Protein AF-A0AAD4Q761-F1 (afdb_monomer_lite)

Radius of gyration: 19.89 Å; chains: 1; bounding box: 49×40×56 Å

Foldseek 3Di:
DEEEEELPPDPLDDGVCVCVVCVVCVVVLYQYEYEDCDCPSPDDDCDPVCVSYHYDYDDPVDDDDPVCVPVDLYWYWWKKWALAKADPVGHADDQLDFGPLCVQLDDDDLRNLSSCLSLVLCVVVLNLRINGPTDDDDDRPDPPDSNNRCVNCVVVVCVVDQKDFPDKDKDKDKEAPVLQVDADPVRHRRNVCHVVRLVVQLVVLLVSQVVCLVVQHPAHPVRDRDDPVNSVVSSVVNSVVCNVMMIIMIMTITIGRDDPPPD

pLDDT: mean 76.14, std 18.47, range [27.66, 98.0]

Structure (mmCIF, N/CA/C/O backbone):
data_AF-A0AAD4Q761-F1
#
_entry.id   AF-A0AAD4Q761-F1
#
loop_
_atom_site.group_PDB
_atom_site.id
_atom_site.type_symbol
_atom_site.label_atom_id
_atom_site.label_alt_id
_atom_site.label_comp_id
_atom_site.label_asym_id
_atom_site.label_entity_id
_atom_site.label_seq_id
_atom_site.pdbx_PDB_ins_code
_atom_site.Cartn_x
_atom_site.Cartn_y
_atom_site.Cartn_z
_atom_site.occupancy
_atom_site.B_iso_or_equiv
_atom_site.auth_seq_id
_atom_site.auth_comp_id
_atom_site.auth_asym_id
_atom_site.auth_atom_id
_atom_site.pdbx_PDB_model_num
ATOM 1 N N . MET A 1 1 ? -15.361 -3.290 29.267 1.00 50.53 1 MET A N 1
ATOM 2 C CA . MET A 1 1 ? -15.511 -3.701 27.846 1.00 50.53 1 MET A CA 1
ATOM 3 C C . MET A 1 1 ? -14.115 -3.962 27.299 1.00 50.53 1 MET A C 1
ATOM 5 O O . MET A 1 1 ? -13.261 -3.119 27.529 1.00 50.53 1 MET A O 1
ATOM 9 N N . ALA A 1 2 ? -13.854 -5.106 26.665 1.00 50.75 2 ALA A N 1
ATOM 10 C CA . ALA A 1 2 ? -12.532 -5.426 26.118 1.00 50.75 2 ALA A CA 1
ATOM 11 C C . ALA A 1 2 ? -12.456 -5.082 24.617 1.00 50.75 2 ALA A C 1
ATOM 13 O O . ALA A 1 2 ? -13.418 -5.336 23.890 1.00 50.75 2 ALA A O 1
ATOM 14 N N . THR A 1 3 ? -11.342 -4.489 24.178 1.00 54.81 3 THR A N 1
ATOM 15 C CA . THR A 1 3 ? -11.071 -4.026 22.802 1.00 54.81 3 THR A CA 1
ATOM 16 C C . THR A 1 3 ? -9.817 -4.717 22.279 1.00 54.81 3 THR A C 1
ATOM 18 O O . THR A 1 3 ? -8.803 -4.693 22.964 1.00 54.81 3 THR A O 1
ATOM 21 N N . LEU A 1 4 ? -9.864 -5.300 21.081 1.00 52.06 4 LEU A N 1
ATOM 22 C CA . LEU A 1 4 ? -8.718 -5.962 20.453 1.00 52.06 4 LEU A CA 1
ATOM 23 C C . LEU A 1 4 ? -8.059 -5.025 19.434 1.00 52.06 4 LEU A C 1
ATOM 25 O O . LEU A 1 4 ? -8.752 -4.502 18.569 1.00 52.06 4 LEU A O 1
ATOM 29 N N . VAL A 1 5 ? -6.740 -4.830 19.490 1.00 54.09 5 VAL A N 1
ATOM 30 C CA . VAL A 1 5 ? -6.010 -3.992 18.526 1.00 54.09 5 VAL A CA 1
ATOM 31 C C . VAL A 1 5 ? -4.769 -4.702 17.980 1.00 54.09 5 VAL A C 1
ATOM 33 O O . VAL A 1 5 ? -3.922 -5.148 18.747 1.00 54.09 5 VAL A O 1
ATOM 36 N N . PRO A 1 6 ? -4.604 -4.809 16.654 1.00 53.53 6 PRO A N 1
ATOM 37 C CA . PRO A 1 6 ? -3.394 -5.374 16.061 1.00 53.53 6 PRO A CA 1
ATOM 38 C C . PRO A 1 6 ? -2.191 -4.436 16.231 1.00 53.53 6 PRO A C 1
ATOM 40 O O . PRO A 1 6 ? -2.250 -3.239 15.950 1.00 53.53 6 PRO A O 1
ATOM 43 N N . ASN A 1 7 ? -1.054 -4.992 16.642 1.00 42.94 7 ASN A N 1
ATOM 44 C CA . ASN A 1 7 ? 0.139 -4.235 17.041 1.00 42.94 7 ASN A CA 1
ATOM 45 C C . ASN A 1 7 ? 1.022 -3.741 15.863 1.00 42.94 7 ASN A C 1
ATOM 47 O O . ASN A 1 7 ? 2.245 -3.879 15.907 1.00 42.94 7 ASN A O 1
ATOM 51 N N . ARG A 1 8 ? 0.455 -3.226 14.755 1.00 45.06 8 ARG A N 1
ATOM 52 C CA . ARG A 1 8 ? 1.261 -3.000 13.527 1.00 45.06 8 ARG A CA 1
ATOM 53 C C . ARG A 1 8 ? 1.142 -1.689 12.755 1.00 45.06 8 ARG A C 1
ATOM 55 O O . ARG A 1 8 ? 1.743 -1.601 11.688 1.00 45.06 8 ARG A O 1
ATOM 62 N N . MET A 1 9 ? 0.546 -0.633 13.295 1.00 33.91 9 MET A N 1
ATOM 63 C CA . MET A 1 9 ? 0.570 0.694 12.638 1.00 33.91 9 MET A CA 1
ATOM 64 C C . MET A 1 9 ? 1.949 1.388 12.649 1.00 33.91 9 MET A C 1
ATOM 66 O O . MET A 1 9 ? 2.066 2.576 12.367 1.00 33.91 9 MET A O 1
ATOM 70 N N . CYS A 1 10 ? 3.015 0.690 13.026 1.00 32.44 10 CYS A N 1
ATOM 71 C CA . CYS A 1 10 ? 4.229 1.312 13.509 1.00 32.44 10 CYS A CA 1
ATOM 72 C C . CYS A 1 10 ? 5.438 0.430 13.181 1.00 32.44 10 CYS A C 1
ATOM 74 O O . CYS A 1 10 ? 5.678 -0.584 13.838 1.00 32.44 10 CYS A O 1
ATOM 76 N N . GLY A 1 11 ? 6.185 0.761 12.124 1.00 32.56 11 GLY A N 1
ATOM 77 C CA . GLY A 1 11 ? 7.460 0.097 11.841 1.00 32.56 11 GLY A CA 1
ATOM 78 C C . GLY A 1 11 ? 8.352 0.147 13.082 1.00 32.56 11 GLY A C 1
ATOM 79 O O . GLY A 1 11 ? 8.478 1.218 13.650 1.00 32.56 11 GLY A O 1
ATOM 80 N N . SER A 1 12 ? 8.861 -1.009 13.526 1.00 40.06 12 SER A N 1
ATOM 81 C CA . SER A 1 12 ? 9.887 -1.267 14.567 1.00 40.06 12 SER A CA 1
ATOM 82 C C . SER A 1 12 ? 10.110 -0.266 15.730 1.00 40.06 12 SER A C 1
ATOM 84 O O . SER A 1 12 ? 11.174 -0.312 16.339 1.00 40.06 12 SER A O 1
ATOM 86 N N . GLY A 1 13 ? 9.168 0.612 16.084 1.00 38.28 13 GLY A N 1
ATOM 87 C CA . GLY A 1 13 ? 9.482 1.743 16.961 1.00 38.28 13 GLY A CA 1
ATOM 88 C C . GLY A 1 13 ? 8.338 2.665 17.380 1.00 38.28 13 GLY A C 1
ATOM 89 O O . GLY A 1 13 ? 8.493 3.325 18.401 1.00 38.28 13 GLY A O 1
ATOM 90 N N . SER A 1 14 ? 7.190 2.714 16.695 1.00 42.03 14 SER A N 1
ATOM 91 C CA . SER A 1 14 ? 6.046 3.470 17.228 1.00 42.03 14 SER A CA 1
ATOM 92 C C . SER A 1 14 ? 5.165 2.593 18.144 1.00 42.03 14 SER A C 1
ATOM 94 O O . SER A 1 14 ? 4.660 1.527 17.800 1.00 42.03 14 SER A O 1
ATOM 96 N N . HIS A 1 15 ? 5.137 2.992 19.409 1.00 55.91 15 HIS A N 1
ATOM 97 C CA . HIS A 1 15 ? 4.590 2.284 20.565 1.00 55.91 15 HIS A CA 1
ATOM 98 C C . HIS A 1 15 ? 3.053 2.443 20.661 1.00 55.91 15 HIS A C 1
ATOM 100 O O . HIS A 1 15 ? 2.476 3.137 19.822 1.00 55.91 15 HIS A O 1
ATOM 106 N N . PRO A 1 16 ? 2.345 1.841 21.647 1.00 54.00 16 PRO A N 1
ATOM 107 C CA . PRO A 1 16 ? 0.892 2.016 21.833 1.00 54.00 16 PRO A CA 1
ATOM 108 C C . PRO A 1 16 ? 0.461 3.441 22.258 1.00 54.00 16 PRO A C 1
ATOM 110 O O . PRO A 1 16 ? -0.507 3.611 22.992 1.00 54.00 16 PRO A O 1
ATOM 113 N N . GLU A 1 17 ? 1.128 4.488 21.766 1.00 55.56 17 GLU A N 1
ATOM 114 C CA . GLU A 1 17 ? 0.750 5.893 21.964 1.00 55.56 17 GLU A CA 1
ATOM 115 C C . GLU A 1 17 ? -0.649 6.203 21.416 1.00 55.56 17 GLU A C 1
ATOM 117 O O . GLU A 1 17 ? -1.308 7.125 21.885 1.00 55.56 17 GLU A O 1
ATOM 122 N N . TRP A 1 18 ? -1.158 5.403 20.475 1.00 57.09 18 TRP A N 1
ATOM 123 C CA . TRP A 1 18 ? -2.517 5.568 19.965 1.00 57.09 18 TRP A CA 1
ATOM 124 C C . TRP A 1 18 ? -3.581 5.388 21.060 1.00 57.09 18 TRP A C 1
ATOM 126 O O . TRP A 1 18 ? -4.564 6.117 21.039 1.00 57.09 18 TRP A O 1
ATOM 136 N N . VAL A 1 19 ? -3.384 4.510 22.059 1.00 56.06 19 VAL A N 1
ATOM 137 C CA . VAL A 1 19 ? -4.333 4.369 23.188 1.00 56.06 19 VAL A CA 1
ATOM 138 C C . VAL A 1 19 ? -4.441 5.688 23.955 1.00 56.06 19 VAL A C 1
ATOM 140 O O . VAL A 1 19 ? -5.529 6.079 24.375 1.00 56.06 19 VAL A O 1
ATOM 143 N N . ASN A 1 20 ? -3.321 6.402 24.084 1.00 59.59 20 ASN A N 1
ATOM 144 C CA . ASN A 1 20 ? -3.267 7.706 24.738 1.00 59.59 20 ASN A CA 1
ATOM 145 C C . ASN A 1 20 ? -3.906 8.819 23.893 1.00 59.59 20 ASN A C 1
ATOM 147 O O . ASN A 1 20 ? -4.352 9.816 24.456 1.00 59.59 20 ASN A O 1
ATOM 151 N N . ASN A 1 21 ? -4.012 8.633 22.574 1.00 57.28 21 ASN A N 1
ATOM 152 C CA . ASN A 1 21 ? -4.639 9.593 21.662 1.00 57.28 21 ASN A CA 1
ATOM 153 C C . ASN A 1 21 ? -6.178 9.508 21.633 1.00 57.28 21 ASN A C 1
ATOM 155 O O . ASN A 1 21 ? -6.806 10.388 21.050 1.00 57.28 21 ASN A O 1
ATOM 159 N N . TYR A 1 22 ? -6.787 8.504 22.281 1.00 59.75 22 TYR A N 1
ATOM 160 C CA . TYR A 1 22 ? -8.245 8.349 22.398 1.00 59.75 22 TYR A CA 1
ATOM 161 C C . TYR A 1 22 ? -8.680 8.352 23.876 1.00 59.75 22 TYR A C 1
ATOM 163 O O . TYR A 1 22 ? -8.976 7.291 24.446 1.00 59.75 22 TYR A O 1
ATOM 171 N N . PRO A 1 23 ? -8.710 9.524 24.542 1.00 62.53 23 PRO A N 1
ATOM 172 C CA . PRO A 1 23 ? -9.026 9.632 25.969 1.00 62.53 23 PRO A CA 1
ATOM 173 C C . PRO A 1 23 ? -10.391 9.024 26.326 1.00 62.53 23 PRO A C 1
ATOM 175 O O . PRO A 1 23 ? -10.536 8.407 27.381 1.00 62.53 23 PRO A O 1
ATOM 178 N N . GLU A 1 24 ? -11.366 9.061 25.413 1.00 58.94 24 GLU A N 1
ATOM 179 C CA . GLU A 1 24 ? -12.676 8.430 25.598 1.00 58.94 24 GLU A CA 1
ATOM 180 C C . GLU A 1 24 ? -12.632 6.898 25.729 1.00 58.94 24 GLU A C 1
ATOM 182 O O . GLU A 1 24 ? -13.555 6.303 26.292 1.00 58.94 24 GLU A O 1
ATOM 187 N N . VAL A 1 25 ? -11.584 6.240 25.221 1.00 58.44 25 VAL A N 1
ATOM 188 C CA . VAL A 1 25 ? -11.352 4.800 25.419 1.00 58.44 25 VAL A CA 1
ATOM 189 C C . VAL A 1 25 ? -10.752 4.560 26.802 1.00 58.44 25 VAL A C 1
ATOM 191 O O . VAL A 1 25 ? -11.202 3.666 27.524 1.00 58.44 25 VAL A O 1
ATOM 194 N N . ARG A 1 26 ? -9.785 5.395 27.199 1.00 63.34 26 ARG A N 1
ATOM 195 C CA . ARG A 1 26 ? -9.087 5.303 28.487 1.00 63.34 26 ARG A CA 1
ATOM 196 C C . ARG A 1 26 ? -10.025 5.523 29.673 1.00 63.34 26 ARG A C 1
ATOM 198 O O . ARG A 1 26 ? -9.993 4.755 30.635 1.00 63.34 26 ARG A O 1
ATOM 205 N N . ASP A 1 27 ? -10.890 6.527 29.582 1.00 69.00 27 ASP A N 1
ATOM 206 C CA . ASP A 1 27 ? -11.734 6.965 30.698 1.00 69.00 27 ASP A CA 1
ATOM 207 C C . ASP A 1 27 ? -12.937 6.030 30.941 1.00 69.00 27 ASP A C 1
ATOM 209 O O . ASP A 1 27 ? -13.590 6.095 31.980 1.00 69.00 27 ASP A O 1
ATOM 213 N N . ARG A 1 28 ? -13.209 5.095 30.018 1.00 69.38 28 ARG A N 1
ATOM 214 C CA . ARG A 1 28 ? -14.306 4.112 30.119 1.00 69.38 28 ARG A CA 1
ATOM 215 C C . ARG A 1 28 ? -13.903 2.770 30.743 1.00 69.38 28 ARG A C 1
ATOM 217 O O . ARG A 1 28 ? -14.693 1.826 30.695 1.00 69.38 28 ARG A O 1
ATOM 224 N N . GLY A 1 29 ? -12.685 2.647 31.281 1.00 69.00 29 GLY A N 1
ATOM 225 C CA . GLY A 1 29 ? -12.191 1.374 31.828 1.00 69.00 29 GLY A CA 1
ATOM 226 C C . GLY A 1 29 ? -12.141 0.263 30.771 1.00 69.00 29 GLY A C 1
ATOM 227 O O . GLY A 1 29 ? -12.486 -0.891 31.037 1.00 69.00 29 GLY A O 1
ATOM 228 N N . VAL A 1 30 ? -11.807 0.621 29.527 1.00 68.12 30 VAL A N 1
ATOM 229 C CA . VAL A 1 30 ? -11.669 -0.344 28.435 1.00 68.12 30 VAL A CA 1
ATOM 230 C C . VAL A 1 30 ? -10.354 -1.096 28.609 1.00 68.12 30 VAL A C 1
ATOM 232 O O . VAL A 1 30 ? -9.290 -0.486 28.618 1.00 68.12 30 VAL A O 1
ATOM 235 N N . HIS A 1 31 ? -10.426 -2.423 28.713 1.00 68.94 31 HIS A N 1
ATOM 236 C CA . HIS A 1 31 ? -9.236 -3.270 28.652 1.00 68.94 31 HIS A CA 1
ATOM 237 C C . HIS A 1 31 ? -8.836 -3.428 27.190 1.00 68.94 31 HIS A C 1
ATOM 239 O O . HIS A 1 31 ? -9.638 -3.892 26.373 1.00 68.94 31 HIS A O 1
ATOM 245 N N . VAL A 1 32 ? -7.620 -3.019 26.850 1.00 72.88 32 VAL A N 1
ATOM 246 C CA . VAL A 1 32 ? -7.097 -3.175 25.495 1.00 72.88 32 VAL A CA 1
ATOM 247 C C . VAL A 1 32 ? -6.312 -4.473 25.449 1.00 72.88 32 VAL A C 1
ATOM 249 O O . VAL A 1 32 ? -5.544 -4.780 26.352 1.00 72.88 32 VAL A O 1
ATOM 252 N N . PHE A 1 33 ? -6.515 -5.251 24.402 1.00 75.62 33 PHE A N 1
ATOM 253 C CA . PHE A 1 33 ? -5.745 -6.445 24.126 1.00 75.62 33 PHE A CA 1
ATOM 254 C C . PHE A 1 33 ? -5.024 -6.226 22.810 1.00 75.62 33 PHE A C 1
ATOM 256 O O . PHE A 1 33 ? -5.650 -5.831 21.829 1.00 75.62 33 PHE A O 1
ATOM 263 N N . ALA A 1 34 ? -3.720 -6.455 22.782 1.00 77.81 34 ALA A N 1
ATOM 264 C CA . ALA A 1 34 ? -2.916 -6.333 21.583 1.00 77.81 34 ALA A CA 1
ATOM 265 C C . ALA A 1 34 ? -2.398 -7.703 21.158 1.00 77.81 34 ALA A C 1
ATOM 267 O O . ALA A 1 34 ? -1.812 -8.424 21.961 1.00 77.81 34 ALA A O 1
ATOM 268 N N . CYS A 1 35 ? -2.591 -8.063 19.890 1.00 76.81 35 CYS A N 1
ATOM 269 C CA . CYS A 1 35 ? -2.063 -9.317 19.363 1.00 76.81 35 CYS A CA 1
ATOM 270 C C . CYS A 1 35 ? -1.199 -9.121 18.120 1.00 76.81 35 CYS A C 1
ATOM 272 O O . CYS A 1 35 ? -1.402 -8.206 17.319 1.00 76.81 35 CYS A O 1
ATOM 274 N N . ASP A 1 36 ? -0.235 -10.022 17.962 1.00 75.12 36 ASP A N 1
ATOM 275 C CA . ASP A 1 36 ? 0.546 -10.229 16.743 1.00 75.12 36 ASP A CA 1
ATOM 276 C C . ASP A 1 36 ? 0.797 -11.743 16.599 1.00 75.12 36 ASP A C 1
ATOM 278 O O . ASP A 1 36 ? 0.639 -12.510 17.555 1.00 75.12 36 ASP A O 1
ATOM 282 N N . ILE A 1 37 ? 1.189 -12.182 15.403 1.00 78.25 37 ILE A N 1
ATOM 283 C CA . ILE A 1 37 ? 1.539 -13.582 15.139 1.00 78.25 37 ILE A CA 1
ATOM 284 C C . ILE A 1 37 ? 2.832 -13.986 15.862 1.00 78.25 37 ILE A C 1
ATOM 286 O O . ILE A 1 37 ? 3.074 -15.175 16.070 1.00 78.25 37 ILE A O 1
ATOM 290 N N . SER A 1 38 ? 3.654 -13.011 16.275 1.00 80.88 38 SER A N 1
ATOM 291 C CA . SER A 1 38 ? 4.854 -13.239 17.081 1.00 80.88 38 SER A CA 1
ATOM 292 C C . SER A 1 38 ? 5.017 -12.231 18.222 1.00 80.88 38 SER A C 1
ATOM 294 O O . SER A 1 38 ? 4.754 -11.038 18.077 1.00 80.88 38 SER A O 1
ATOM 296 N N . VAL A 1 39 ? 5.534 -12.709 19.358 1.00 82.44 39 VAL A N 1
ATOM 297 C CA . VAL A 1 39 ? 5.804 -11.885 20.553 1.00 82.44 39 VAL A CA 1
ATOM 298 C C . VAL A 1 39 ? 7.000 -10.944 20.403 1.00 82.44 39 VAL A C 1
ATOM 300 O O . VAL A 1 39 ? 7.161 -10.027 21.199 1.00 82.44 39 VAL A O 1
ATOM 303 N N . GLY A 1 40 ? 7.840 -11.127 19.378 1.00 83.50 40 GLY A N 1
ATOM 304 C CA . GLY A 1 40 ? 9.066 -10.334 19.191 1.00 83.50 40 GLY A CA 1
ATOM 305 C C . GLY A 1 40 ? 8.823 -8.838 18.957 1.00 83.50 40 GLY A C 1
ATOM 306 O O . GLY A 1 40 ? 9.760 -8.049 18.982 1.00 83.50 40 GLY A O 1
ATOM 307 N N . LYS A 1 41 ? 7.566 -8.446 18.722 1.00 76.00 41 LYS A N 1
ATOM 308 C CA . LYS A 1 41 ? 7.119 -7.056 18.551 1.00 76.00 41 LYS A CA 1
ATOM 309 C C . LYS A 1 41 ? 6.473 -6.470 19.802 1.00 76.00 41 LYS A C 1
ATOM 311 O O . LYS A 1 41 ? 6.090 -5.301 19.797 1.00 76.00 41 LYS A O 1
ATOM 316 N N . PHE A 1 42 ? 6.282 -7.280 20.838 1.00 82.56 42 PHE A N 1
ATOM 317 C CA . PHE A 1 42 ? 5.712 -6.810 22.089 1.00 82.56 42 PHE A CA 1
ATOM 318 C C . PHE A 1 42 ? 6.770 -6.039 22.878 1.00 82.56 42 PHE A C 1
ATOM 320 O O . PHE A 1 42 ? 7.963 -6.345 22.756 1.00 82.56 42 PHE A O 1
ATOM 327 N N . PRO A 1 43 ? 6.360 -5.022 23.657 1.00 79.06 43 PRO A N 1
ATOM 328 C CA . PRO A 1 43 ? 7.270 -4.321 24.548 1.00 79.06 43 PRO A CA 1
ATOM 329 C C . PRO A 1 43 ? 8.012 -5.328 25.430 1.00 79.06 43 PRO A C 1
ATOM 331 O O . PRO A 1 43 ? 7.396 -6.197 26.039 1.00 79.06 43 PRO A O 1
ATOM 334 N N . GLN A 1 44 ? 9.335 -5.217 25.473 1.00 78.56 44 GLN A N 1
ATOM 335 C CA . GLN A 1 44 ? 10.167 -5.954 26.417 1.00 78.56 44 GLN A CA 1
ATOM 336 C C . GLN A 1 44 ? 10.431 -5.028 27.618 1.00 78.56 44 GLN A C 1
ATOM 338 O O . GLN A 1 44 ? 10.892 -3.901 27.417 1.00 78.56 44 GLN A O 1
ATOM 343 N N . GLY A 1 45 ? 10.132 -5.487 28.838 1.00 72.19 45 GLY A N 1
ATOM 344 C CA . GLY A 1 45 ? 10.390 -4.772 30.100 1.00 72.19 45 GLY A CA 1
ATOM 345 C C . GLY A 1 45 ? 9.191 -4.036 30.722 1.00 72.19 45 GLY A C 1
ATOM 346 O O . GLY A 1 45 ? 8.137 -3.893 30.103 1.00 72.19 45 GLY A O 1
ATOM 347 N N . ASP A 1 46 ? 9.389 -3.548 31.952 1.00 58.19 46 ASP A N 1
ATOM 348 C CA . ASP A 1 46 ? 8.388 -2.865 32.789 1.00 58.19 46 ASP A CA 1
ATOM 349 C C . ASP A 1 46 ? 8.165 -1.413 32.329 1.00 58.19 46 ASP A C 1
ATOM 351 O O . ASP A 1 46 ? 8.660 -0.453 32.925 1.00 58.19 46 ASP A O 1
ATOM 355 N N . LYS A 1 47 ? 7.456 -1.224 31.211 1.00 61.19 47 LYS A N 1
ATOM 356 C CA . LYS A 1 47 ? 7.011 0.111 30.786 1.00 61.19 47 LYS A CA 1
ATOM 357 C C . LYS A 1 47 ? 5.664 0.440 31.459 1.00 61.19 47 LYS A C 1
ATOM 359 O O . LYS A 1 47 ? 4.688 -0.252 31.187 1.00 61.19 47 LYS A O 1
ATOM 364 N N . PRO A 1 48 ? 5.568 1.523 32.252 1.00 50.75 48 PRO A N 1
ATOM 365 C CA . PRO A 1 48 ? 4.437 1.779 33.158 1.00 50.75 48 PRO A CA 1
ATOM 366 C C . PRO A 1 48 ? 3.086 2.071 32.475 1.00 50.75 48 PRO A C 1
ATOM 368 O O . PRO A 1 48 ? 2.047 1.989 33.117 1.00 50.75 48 PRO A O 1
ATOM 371 N N . ASP A 1 49 ? 3.067 2.376 31.173 1.00 59.28 49 ASP A N 1
ATOM 372 C CA . ASP A 1 49 ? 1.824 2.598 30.409 1.00 59.28 49 ASP A CA 1
ATOM 373 C C . ASP A 1 49 ? 1.309 1.338 29.685 1.00 59.28 49 ASP A C 1
ATOM 375 O O . ASP A 1 49 ? 0.298 1.375 28.980 1.00 59.28 49 ASP A O 1
ATOM 379 N N . VAL A 1 50 ? 1.994 0.204 29.850 1.00 59.12 50 VAL A N 1
ATOM 380 C CA . VAL A 1 50 ? 1.646 -1.078 29.217 1.00 59.12 50 VAL A CA 1
ATOM 381 C C . VAL A 1 50 ? 0.662 -1.879 30.080 1.00 59.12 50 VAL A C 1
ATOM 383 O O . VAL A 1 50 ? -0.064 -2.713 29.551 1.00 59.12 50 VAL A O 1
ATOM 386 N N . ASP A 1 51 ? 0.529 -1.558 31.370 1.00 62.59 51 ASP A N 1
ATOM 387 C CA . ASP A 1 51 ? -0.262 -2.315 32.357 1.00 62.59 51 ASP A CA 1
ATOM 388 C C . ASP A 1 51 ? -1.764 -2.426 32.027 1.00 62.59 51 ASP A C 1
ATOM 390 O O . ASP A 1 51 ? -2.472 -3.283 32.557 1.00 62.59 51 ASP A O 1
ATOM 394 N N . LYS A 1 52 ? -2.277 -1.570 31.133 1.00 72.25 52 LYS A N 1
ATOM 395 C CA . LYS A 1 52 ? -3.678 -1.591 30.668 1.00 72.25 52 LYS A CA 1
ATOM 396 C C . LYS A 1 52 ? -3.875 -2.290 29.321 1.00 72.25 52 LYS A C 1
ATOM 398 O O . LYS A 1 52 ? -5.014 -2.397 28.854 1.00 72.25 52 LYS A O 1
ATOM 403 N N . VAL A 1 53 ? -2.787 -2.746 28.700 1.00 75.69 53 VAL A N 1
ATOM 404 C CA . VAL A 1 53 ? -2.785 -3.449 27.419 1.00 75.69 53 VAL A CA 1
ATOM 405 C C . VAL A 1 53 ? -2.298 -4.882 27.634 1.00 75.69 53 VAL A C 1
ATOM 407 O O . VAL A 1 53 ? -1.123 -5.123 27.891 1.00 75.69 53 VAL A O 1
ATOM 410 N N . ALA A 1 54 ? -3.192 -5.856 27.499 1.00 81.44 54 ALA A N 1
ATOM 411 C CA . ALA A 1 54 ? -2.830 -7.267 27.550 1.00 81.44 54 ALA A CA 1
ATOM 412 C C . ALA A 1 54 ? -2.284 -7.715 26.187 1.00 81.44 54 ALA A C 1
ATOM 414 O O . ALA A 1 54 ? -3.006 -7.710 25.189 1.00 81.44 54 ALA A O 1
ATOM 415 N N . PHE A 1 55 ? -1.014 -8.108 26.128 1.00 83.25 55 PHE A N 1
ATOM 416 C CA . PHE A 1 55 ? -0.410 -8.631 24.903 1.00 83.25 55 PHE A CA 1
ATOM 417 C C . PHE A 1 55 ? -0.563 -10.144 24.844 1.00 83.25 55 PHE A C 1
ATOM 419 O O . PHE A 1 55 ? -0.287 -10.834 25.822 1.00 83.25 55 PHE A O 1
ATOM 426 N N . PHE A 1 56 ? -0.952 -10.675 23.689 1.00 82.56 56 PHE A N 1
ATOM 427 C CA . PHE A 1 56 ? -0.990 -12.119 23.480 1.00 82.56 56 PHE A CA 1
ATOM 428 C C . PHE A 1 56 ? -0.622 -12.478 22.048 1.00 82.56 56 PHE A C 1
ATOM 430 O O . PHE A 1 56 ? -0.957 -11.778 21.092 1.00 82.56 56 PHE A O 1
ATOM 437 N N . GLN A 1 57 ? 0.095 -13.585 21.888 1.00 85.81 57 GLN A N 1
ATOM 438 C CA . GLN A 1 57 ? 0.384 -14.111 20.565 1.00 85.81 57 GLN A CA 1
ATOM 439 C C . GLN A 1 57 ? -0.872 -14.784 20.021 1.00 85.81 57 GLN A C 1
ATOM 441 O O . GLN A 1 57 ? -1.422 -15.683 20.656 1.00 85.81 57 GLN A O 1
ATOM 446 N N . HIS A 1 58 ? -1.305 -14.382 18.831 1.00 80.38 58 HIS A N 1
ATOM 447 C CA . HIS A 1 58 ? -2.417 -15.037 18.163 1.00 80.38 58 HIS A CA 1
ATOM 448 C C . HIS A 1 58 ? -2.121 -15.207 16.683 1.00 80.38 58 HIS A C 1
ATOM 450 O O . HIS A 1 58 ? -1.986 -14.248 15.922 1.00 80.38 58 HIS A O 1
ATOM 456 N N . ASP A 1 59 ? -2.018 -16.472 16.294 1.00 75.19 59 ASP A N 1
ATOM 457 C CA . ASP A 1 59 ? -2.109 -16.865 14.906 1.00 75.19 59 ASP A CA 1
ATOM 458 C C . ASP A 1 59 ? -3.582 -16.846 14.523 1.00 75.19 59 ASP A C 1
ATOM 460 O O . ASP A 1 59 ? -4.357 -17.708 14.933 1.00 75.19 59 ASP A O 1
ATOM 464 N N . VAL A 1 60 ? -3.951 -15.842 13.739 1.00 63.78 60 VAL A N 1
ATOM 465 C CA . VAL A 1 60 ? -5.327 -15.621 13.306 1.00 63.78 60 VAL A CA 1
ATOM 466 C C . VAL A 1 60 ? -5.908 -16.779 12.503 1.00 63.78 60 VAL A C 1
ATOM 468 O O . VAL A 1 60 ? -7.123 -16.816 12.350 1.00 63.78 60 VAL A O 1
ATOM 471 N N . THR A 1 61 ? -5.077 -17.702 11.994 1.00 59.03 61 THR A N 1
ATOM 472 C CA . THR A 1 61 ? -5.524 -18.938 11.324 1.00 59.03 61 THR A CA 1
ATOM 473 C C . THR A 1 61 ? -6.059 -19.991 12.299 1.00 59.03 61 THR A C 1
ATOM 475 O O . THR A 1 61 ? -6.614 -21.006 11.879 1.00 59.03 61 THR A O 1
ATOM 478 N N . LYS A 1 62 ? -5.919 -19.752 13.606 1.00 71.88 62 LYS A N 1
ATOM 479 C CA . LYS A 1 62 ? -6.435 -20.594 14.684 1.00 71.88 62 LYS A CA 1
ATOM 480 C C . LYS A 1 62 ? -7.608 -19.884 15.372 1.00 71.88 62 LYS A C 1
ATOM 482 O O . LYS A 1 62 ? -7.670 -18.656 15.353 1.00 71.88 62 LYS A O 1
ATOM 487 N N . PRO A 1 63 ? -8.541 -20.619 15.997 1.00 72.69 63 PRO A N 1
ATOM 488 C CA . PRO A 1 63 ? -9.547 -20.016 16.867 1.00 72.69 63 PRO A CA 1
ATOM 489 C C . PRO A 1 63 ? -8.901 -19.173 17.975 1.00 72.69 63 PRO A C 1
ATOM 491 O O . PRO A 1 63 ? -7.780 -19.462 18.405 1.00 72.69 63 PRO A O 1
ATOM 494 N N . PHE A 1 64 ? -9.605 -18.140 18.450 1.00 75.12 64 PHE A N 1
ATOM 495 C CA . PHE A 1 64 ? -9.189 -17.438 19.664 1.00 75.12 64 PHE A CA 1
ATOM 496 C C . PHE A 1 64 ? -9.100 -18.434 20.833 1.00 75.12 64 PHE A C 1
ATOM 498 O O . PHE A 1 64 ? -9.953 -19.319 20.912 1.00 75.12 64 PHE A O 1
ATOM 505 N N . PRO A 1 65 ? -8.105 -18.293 21.727 1.00 77.62 65 PRO A N 1
ATOM 506 C CA . PRO A 1 65 ? -8.054 -19.033 22.982 1.00 77.62 65 PRO A CA 1
ATOM 507 C C . PRO A 1 65 ? -9.391 -18.977 23.742 1.00 77.62 65 PRO A C 1
ATOM 509 O O . PRO A 1 65 ? -10.051 -17.934 23.772 1.00 77.62 65 PRO A O 1
ATOM 512 N N . ASP A 1 66 ? -9.803 -20.103 24.330 1.00 78.44 66 ASP A N 1
ATOM 513 C CA . ASP A 1 66 ? -11.124 -20.257 24.962 1.00 78.44 66 ASP A CA 1
ATOM 514 C C . ASP A 1 66 ? -11.356 -19.267 26.114 1.00 78.44 66 ASP A C 1
ATOM 516 O O . ASP A 1 66 ? -12.480 -18.824 26.340 1.00 78.44 66 ASP A O 1
ATOM 520 N N . ASP A 1 67 ? -10.290 -18.867 26.810 1.00 77.81 67 ASP A N 1
ATOM 521 C CA . ASP A 1 67 ? -10.305 -17.891 27.903 1.00 77.81 67 ASP A CA 1
ATOM 522 C C . ASP A 1 67 ? -10.630 -16.462 27.440 1.00 77.81 67 ASP A C 1
ATOM 524 O O . ASP A 1 67 ? -11.058 -15.629 28.243 1.00 77.81 67 ASP A O 1
ATOM 528 N N . ILE A 1 68 ? -10.476 -16.178 26.143 1.00 75.69 68 ILE A N 1
ATOM 529 C CA . ILE A 1 68 ? -10.793 -14.875 25.550 1.00 75.69 68 ILE A CA 1
ATOM 530 C C . ILE A 1 68 ? -11.899 -14.940 24.487 1.00 75.69 68 ILE A C 1
ATOM 532 O O . ILE A 1 68 ? -12.323 -13.912 23.949 1.00 75.69 68 ILE A O 1
ATOM 536 N N . LEU A 1 69 ? -12.430 -16.127 24.199 1.00 72.44 69 LEU A N 1
ATOM 537 C CA . LEU A 1 69 ? -13.555 -16.291 23.291 1.00 72.44 69 LEU A CA 1
ATOM 538 C C . LEU A 1 69 ? -14.824 -15.666 23.904 1.00 72.44 69 LEU A C 1
ATOM 540 O O . LEU A 1 69 ? -15.233 -15.986 25.013 1.00 72.44 69 LEU A O 1
ATOM 544 N N . GLY A 1 70 ? -15.455 -14.728 23.189 1.00 69.81 70 GLY A N 1
ATOM 545 C CA . GLY A 1 70 ? -16.683 -14.056 23.646 1.00 69.81 70 GLY A CA 1
ATOM 546 C C . GLY A 1 70 ? -16.491 -12.962 24.709 1.00 69.81 70 GLY A C 1
ATOM 547 O O . GLY A 1 70 ? -17.446 -12.250 25.028 1.00 69.81 70 GLY A O 1
ATOM 548 N N . THR A 1 71 ? -15.271 -12.750 25.214 1.00 69.38 71 THR A N 1
ATOM 549 C CA . THR A 1 71 ? -14.979 -11.673 26.180 1.00 69.38 71 THR A CA 1
ATOM 550 C C . THR A 1 71 ? -14.938 -10.292 25.510 1.00 69.38 71 THR A C 1
ATOM 552 O O . THR A 1 71 ? -15.290 -9.272 26.119 1.00 69.38 71 THR A O 1
ATOM 555 N N . PHE A 1 72 ? -14.589 -10.247 24.221 1.00 66.56 72 PHE A N 1
ATOM 556 C CA . PHE A 1 72 ? -14.516 -9.022 23.430 1.00 66.56 72 PHE A CA 1
ATOM 557 C C . PHE A 1 72 ? -1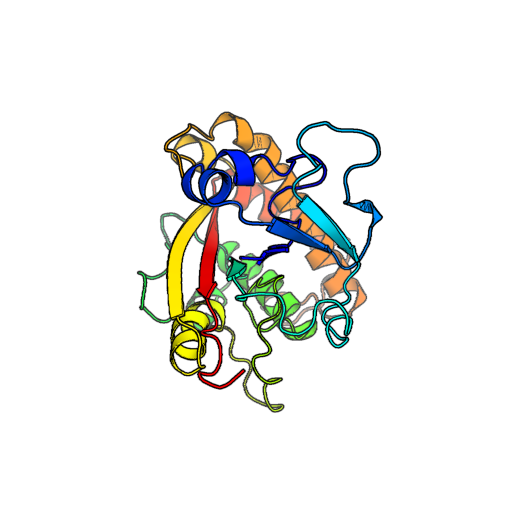5.880 -8.610 22.869 1.00 66.56 72 PHE A C 1
ATOM 559 O O . PHE A 1 72 ? -16.522 -9.351 22.125 1.00 66.56 72 PHE A O 1
ATOM 566 N N . GLY A 1 73 ? -16.282 -7.360 23.121 1.00 62.41 73 GLY A N 1
ATOM 567 C CA . GLY A 1 73 ? -17.120 -6.649 22.155 1.00 62.41 73 GLY A CA 1
ATOM 568 C C . GLY A 1 73 ? -16.195 -6.265 21.011 1.00 62.41 73 GLY A C 1
ATOM 569 O O . GLY A 1 73 ? -15.560 -5.219 21.092 1.00 62.41 73 GLY A O 1
ATOM 570 N N . LEU A 1 74 ? -16.001 -7.173 20.050 1.00 57.34 74 LEU A N 1
ATOM 571 C CA . LEU A 1 74 ? -14.912 -7.098 19.077 1.00 57.34 74 LEU A CA 1
ATOM 572 C C . LEU A 1 74 ? -14.912 -5.736 18.381 1.00 57.34 74 LEU A C 1
ATOM 574 O O . LEU A 1 74 ? -15.815 -5.457 17.598 1.00 57.34 74 LEU A O 1
ATOM 578 N N . ARG A 1 75 ? -13.896 -4.923 18.675 1.00 58.50 75 ARG A N 1
ATOM 579 C CA . ARG A 1 75 ? -13.501 -3.771 17.874 1.00 58.50 75 ARG A CA 1
ATOM 580 C C . ARG A 1 75 ? -12.364 -4.231 16.983 1.00 58.50 75 ARG A C 1
ATOM 582 O O . ARG A 1 75 ? -11.316 -4.565 17.511 1.00 58.50 75 ARG A O 1
ATOM 589 N N . VAL A 1 76 ? -12.571 -4.315 15.676 1.00 58.78 76 VAL A N 1
ATOM 590 C CA . VAL A 1 76 ? -11.466 -4.566 14.740 1.00 58.78 76 VAL A CA 1
ATOM 591 C C . VAL A 1 76 ? -10.994 -3.208 14.255 1.00 58.78 76 VAL A C 1
ATOM 593 O O . VAL A 1 76 ? -11.776 -2.500 13.628 1.00 58.78 76 VAL A O 1
ATOM 596 N N . LEU A 1 77 ? -9.747 -2.856 14.574 1.00 55.50 77 LEU A N 1
ATOM 597 C CA . LEU A 1 77 ? -8.999 -1.794 13.904 1.00 55.50 77 LEU A CA 1
ATOM 598 C C . LEU A 1 77 ? -8.272 -2.432 12.723 1.00 55.50 77 LEU A C 1
ATOM 600 O O . LEU A 1 77 ? -7.245 -3.091 12.888 1.00 55.50 77 LEU A O 1
ATOM 604 N N . GLY A 1 78 ? -8.881 -2.341 11.546 1.00 60.31 78 GLY A N 1
ATOM 605 C CA . GLY A 1 78 ? -8.293 -2.795 10.291 1.00 60.31 78 GLY A CA 1
ATOM 606 C C . GLY A 1 78 ? -7.634 -1.626 9.592 1.00 60.31 78 GLY A C 1
ATOM 607 O O . GLY A 1 78 ? -8.352 -0.806 9.031 1.00 60.31 78 GLY A O 1
ATOM 608 N N . ALA A 1 79 ? -6.303 -1.549 9.618 1.00 58.09 79 ALA A N 1
ATOM 609 C CA . ALA A 1 79 ? -5.595 -0.782 8.604 1.00 58.09 79 ALA A CA 1
ATOM 610 C C . ALA A 1 79 ? -5.598 -1.640 7.342 1.00 58.09 79 ALA A C 1
ATOM 612 O O . ALA A 1 79 ? -5.071 -2.749 7.370 1.00 58.09 79 ALA A O 1
ATOM 613 N N . ASP A 1 80 ? -6.244 -1.160 6.293 1.00 67.38 80 ASP A N 1
ATOM 614 C CA . ASP A 1 80 ? -6.276 -1.761 4.972 1.00 67.38 80 ASP A CA 1
ATOM 615 C C . ASP A 1 80 ? -5.662 -0.758 3.983 1.00 67.38 80 ASP A C 1
ATOM 617 O O . ASP A 1 80 ? -5.865 0.439 4.109 1.00 67.38 80 ASP A O 1
ATOM 621 N N . GLY A 1 81 ? -4.860 -1.204 3.029 1.00 68.75 81 GLY A N 1
ATOM 622 C CA . GLY A 1 81 ? -4.309 -0.360 1.979 1.00 68.75 81 GLY A CA 1
ATOM 623 C C . GLY A 1 81 ? -4.562 -0.986 0.622 1.00 68.75 81 GLY A C 1
ATOM 624 O O . GLY A 1 81 ? -4.442 -2.203 0.461 1.00 68.75 81 GLY A O 1
ATOM 625 N N . THR A 1 82 ? -4.858 -0.159 -0.377 1.00 78.62 82 THR A N 1
ATOM 626 C CA . THR A 1 82 ? -4.845 -0.653 -1.754 1.00 78.62 82 THR A CA 1
ATOM 627 C C . THR A 1 82 ? -3.412 -1.004 -2.119 1.00 78.62 82 THR A C 1
ATOM 629 O O . THR A 1 82 ? -2.501 -0.220 -1.857 1.00 78.62 82 THR A O 1
ATOM 632 N N . SER A 1 83 ? -3.195 -2.119 -2.812 1.00 80.75 83 SER A N 1
ATOM 633 C CA . SER A 1 83 ? -1.885 -2.407 -3.414 1.00 80.75 83 SER A CA 1
ATOM 634 C C . SER A 1 83 ? -1.566 -1.495 -4.608 1.00 80.75 83 SER A C 1
ATOM 636 O O . SER A 1 83 ? -0.558 -1.703 -5.271 1.00 80.75 83 SER A O 1
ATOM 638 N N . LEU A 1 84 ? -2.412 -0.506 -4.905 1.00 89.81 84 LEU A N 1
ATOM 639 C CA . LEU A 1 84 ? -2.161 0.484 -5.939 1.00 89.81 84 LEU A CA 1
ATOM 640 C C . LEU A 1 84 ? -1.500 1.744 -5.380 1.00 89.81 84 LEU A C 1
ATOM 642 O O . LEU A 1 84 ? -1.711 2.158 -4.239 1.00 89.81 84 LEU A O 1
ATOM 646 N N . VAL A 1 85 ? -0.722 2.351 -6.258 1.00 93.69 85 VAL A N 1
ATOM 647 C CA . VAL A 1 85 ? -0.020 3.613 -6.125 1.00 93.69 85 VAL A CA 1
ATOM 648 C C . VAL A 1 85 ? -0.708 4.627 -7.032 1.00 93.69 85 VAL A C 1
ATOM 650 O O . VAL A 1 85 ? -1.140 4.302 -8.142 1.00 93.69 85 VAL A O 1
ATOM 653 N N . PHE A 1 86 ? -0.806 5.859 -6.548 1.00 96.31 86 PHE A N 1
ATOM 654 C CA . PHE A 1 86 ? -1.474 6.975 -7.210 1.00 96.31 86 PHE A CA 1
ATOM 655 C C . PHE A 1 86 ? -0.538 8.182 -7.309 1.00 96.31 86 PHE A C 1
ATOM 657 O O . PHE A 1 86 ? 0.454 8.278 -6.580 1.00 96.31 86 PHE A O 1
ATOM 664 N N . THR A 1 87 ? -0.877 9.125 -8.184 1.00 96.94 87 THR A N 1
ATOM 665 C CA . THR A 1 87 ? -0.211 10.434 -8.284 1.00 96.94 87 THR A CA 1
ATOM 666 C C . THR A 1 87 ? -1.249 11.555 -8.245 1.00 96.94 87 THR A C 1
ATOM 668 O O . THR A 1 87 ? -2.448 11.282 -8.193 1.00 96.94 87 THR A O 1
ATOM 671 N N . HIS A 1 88 ? -0.837 12.821 -8.260 1.00 95.19 88 HIS A N 1
ATOM 672 C CA . HIS A 1 88 ? -1.786 13.931 -8.389 1.00 95.19 88 HIS A CA 1
ATOM 673 C C . HIS A 1 88 ? -2.484 13.954 -9.755 1.00 95.19 88 HIS A C 1
ATOM 675 O O . HIS A 1 88 ? -3.651 14.328 -9.833 1.00 95.19 88 HIS A O 1
ATOM 681 N N . GLU A 1 89 ? -1.796 13.522 -10.812 1.00 96.50 89 GLU A N 1
ATOM 682 C CA . GLU A 1 89 ? -2.345 13.412 -12.168 1.00 96.50 89 GLU A CA 1
ATOM 683 C C . GLU A 1 89 ? -3.281 12.204 -12.303 1.00 96.50 89 GLU A C 1
A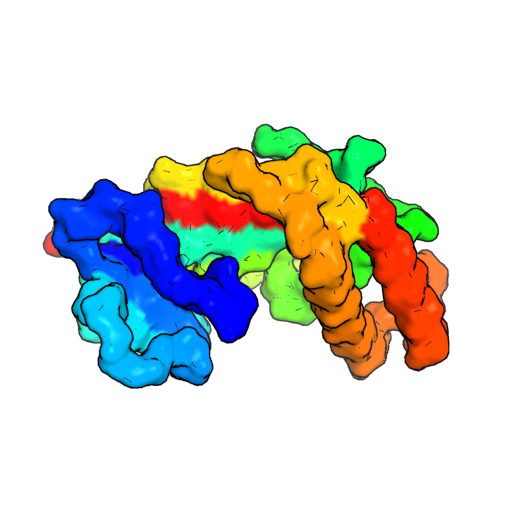TOM 685 O O . GLU A 1 89 ? -4.197 12.222 -13.120 1.00 96.50 89 GLU A O 1
ATOM 690 N N . ASN A 1 90 ? -3.061 11.167 -11.489 1.00 95.44 90 ASN A N 1
ATOM 691 C CA . ASN A 1 90 ? -3.865 9.948 -11.444 1.00 95.44 90 ASN A CA 1
ATOM 692 C C . ASN A 1 90 ? -4.295 9.672 -9.994 1.00 95.44 90 ASN A C 1
ATOM 694 O O . ASN A 1 90 ? -3.788 8.725 -9.376 1.00 95.44 90 ASN A O 1
ATOM 698 N N . PRO A 1 91 ? -5.174 10.514 -9.417 1.00 95.50 91 PRO A N 1
ATOM 699 C CA . PRO A 1 91 ? -5.579 10.387 -8.024 1.00 95.50 91 PRO A CA 1
ATOM 700 C C . PRO A 1 91 ? -6.403 9.113 -7.823 1.00 95.50 91 PRO A C 1
ATOM 702 O O . PRO A 1 91 ? -6.960 8.579 -8.788 1.00 95.50 91 PRO A O 1
ATOM 705 N N . PRO A 1 92 ? -6.523 8.606 -6.586 1.00 93.06 92 PRO A N 1
ATOM 706 C CA . PRO A 1 92 ? -7.433 7.505 -6.325 1.00 93.06 92 PRO A CA 1
ATOM 707 C C . PRO A 1 92 ? -8.895 7.950 -6.520 1.00 93.06 92 PRO A C 1
ATOM 709 O O . PRO A 1 92 ? -9.206 9.127 -6.315 1.00 93.06 92 PRO A O 1
ATOM 712 N N . PRO A 1 93 ? -9.815 7.022 -6.840 1.00 91.44 93 PRO A N 1
ATOM 713 C CA . PRO A 1 93 ? -11.237 7.330 -7.020 1.00 91.44 93 PRO A CA 1
ATOM 714 C C . PRO A 1 93 ? -11.845 7.909 -5.738 1.00 91.44 93 PRO A C 1
ATOM 716 O O . PRO A 1 93 ? -11.303 7.705 -4.652 1.00 91.44 93 PRO A O 1
ATOM 719 N N . LEU A 1 94 ? -12.971 8.621 -5.806 1.00 90.00 94 LEU A N 1
ATOM 720 C CA . LEU A 1 94 ? -13.626 9.155 -4.601 1.00 90.00 94 LEU A CA 1
ATOM 721 C C . LEU A 1 94 ? -14.185 8.029 -3.713 1.00 90.00 94 LEU A C 1
ATOM 723 O O . LEU A 1 94 ? -14.277 6.875 -4.122 1.00 90.00 94 LEU A O 1
ATOM 727 N N . GLU A 1 95 ? -14.492 8.329 -2.448 1.00 82.88 95 GLU A N 1
ATOM 728 C CA . GLU A 1 95 ? -15.033 7.303 -1.549 1.00 82.88 95 GLU A CA 1
ATOM 729 C C . GLU A 1 95 ? -16.380 6.801 -2.087 1.00 82.88 95 GLU A C 1
ATOM 731 O O . GLU A 1 95 ? -17.225 7.594 -2.498 1.00 82.88 95 GLU A O 1
ATOM 736 N N . GLY A 1 96 ? -16.560 5.479 -2.116 1.00 81.38 96 GLY A N 1
ATOM 737 C CA . GLY A 1 96 ? -17.748 4.838 -2.682 1.00 81.38 96 GLY A CA 1
ATOM 738 C C . GLY A 1 96 ? -17.717 4.651 -4.202 1.00 81.38 96 GLY A C 1
ATOM 739 O O . GLY A 1 96 ? -18.598 3.977 -4.727 1.00 81.38 96 GLY A O 1
ATOM 740 N N . GLN A 1 97 ? -16.716 5.190 -4.905 1.00 86.38 97 GLN A N 1
ATOM 741 C CA . GLN A 1 97 ? -16.471 4.849 -6.305 1.00 86.38 97 GLN A CA 1
ATOM 742 C C . GLN A 1 97 ? -15.636 3.572 -6.401 1.00 86.38 97 GLN A C 1
ATOM 744 O O . GLN A 1 97 ? -14.685 3.375 -5.640 1.00 86.38 97 GLN A O 1
ATOM 749 N N . GLU A 1 98 ? -16.005 2.709 -7.344 1.00 82.88 98 GLU A N 1
ATOM 750 C CA . GLU A 1 98 ? -15.250 1.503 -7.656 1.00 82.88 98 GLU A CA 1
ATOM 751 C C . GLU A 1 98 ? -13.923 1.870 -8.329 1.00 82.88 98 GLU A C 1
ATOM 753 O O . GLU A 1 98 ? -13.843 2.798 -9.137 1.00 82.88 98 GLU A O 1
ATOM 758 N N . LEU A 1 99 ? -12.865 1.157 -7.958 1.00 84.94 99 LEU A N 1
ATOM 759 C CA . LEU A 1 99 ? -11.541 1.339 -8.526 1.00 84.94 99 LEU A CA 1
ATOM 760 C C . LEU A 1 99 ? -11.409 0.500 -9.797 1.00 84.94 99 LEU A C 1
ATOM 762 O O . LEU A 1 99 ? -11.456 -0.726 -9.737 1.00 84.94 99 LEU A O 1
ATOM 766 N N . ASP A 1 100 ? -11.174 1.152 -10.935 1.00 88.38 100 ASP A N 1
ATOM 767 C CA . ASP A 1 100 ? -10.862 0.460 -12.189 1.00 88.38 100 ASP A CA 1
ATOM 768 C C . ASP A 1 100 ? -9.400 -0.007 -12.197 1.00 88.38 100 ASP A C 1
ATOM 770 O O . ASP A 1 100 ? -8.493 0.635 -12.727 1.00 88.38 100 ASP A O 1
ATOM 774 N N . ILE A 1 101 ? -9.153 -1.149 -11.563 1.00 85.06 101 ILE A N 1
ATOM 775 C CA . ILE A 1 101 ? -7.804 -1.701 -11.384 1.00 85.06 101 ILE A CA 1
ATOM 776 C C . ILE A 1 101 ? -7.146 -2.013 -12.727 1.00 85.06 101 ILE A C 1
ATOM 778 O O . ILE A 1 101 ? -5.925 -1.896 -12.861 1.00 85.06 101 ILE A O 1
ATOM 782 N N . VAL A 1 102 ? -7.946 -2.353 -13.736 1.00 85.38 102 VAL A N 1
ATOM 783 C CA . VAL A 1 102 ? -7.462 -2.601 -15.091 1.00 85.38 102 VAL A CA 1
ATOM 784 C C . VAL A 1 102 ? -6.892 -1.309 -15.674 1.00 85.38 102 VAL A C 1
ATOM 786 O O . VAL A 1 102 ? -5.743 -1.310 -16.117 1.00 85.38 102 VAL A O 1
ATOM 789 N N . ALA A 1 103 ? -7.611 -0.189 -15.572 1.00 88.94 103 ALA A N 1
ATOM 790 C CA . ALA A 1 103 ? -7.111 1.107 -16.031 1.00 88.94 103 ALA A CA 1
ATOM 791 C C . ALA A 1 103 ? -5.796 1.524 -15.340 1.00 88.94 103 ALA A C 1
ATOM 793 O O . ALA A 1 103 ? -4.890 2.026 -16.004 1.00 88.94 103 ALA A O 1
ATOM 794 N N . TYR A 1 104 ? -5.641 1.264 -14.035 1.00 88.44 104 TYR A N 1
ATOM 795 C CA . TYR A 1 104 ? -4.426 1.631 -13.282 1.00 88.44 104 TYR A CA 1
ATOM 796 C C . TYR A 1 104 ? -3.232 0.679 -13.467 1.00 88.44 104 TYR A C 1
ATOM 798 O O . TYR A 1 104 ? -2.122 1.019 -13.051 1.00 88.44 104 TYR A O 1
ATOM 806 N N . THR A 1 105 ? -3.434 -0.510 -14.043 1.00 87.06 105 THR A N 1
ATOM 807 C CA . THR A 1 105 ? -2.379 -1.528 -14.249 1.00 87.06 105 THR A CA 1
ATOM 808 C C . THR A 1 105 ? -2.017 -1.732 -15.723 1.00 87.06 105 THR A C 1
ATOM 810 O O . THR A 1 105 ? -0.994 -2.359 -16.038 1.00 87.06 105 THR A O 1
ATOM 813 N N . GLN A 1 106 ? -2.825 -1.200 -16.642 1.00 87.19 106 GLN A N 1
ATOM 814 C CA . GLN A 1 106 ? -2.579 -1.245 -18.079 1.00 87.19 106 GLN A CA 1
ATOM 815 C C . GLN A 1 106 ? -1.622 -0.143 -18.551 1.00 87.19 106 GLN A C 1
ATOM 817 O O . GLN A 1 106 ? -1.533 0.944 -17.989 1.00 87.19 106 GLN A O 1
ATOM 822 N N . GLY A 1 107 ? -0.899 -0.439 -19.633 1.00 89.00 107 GLY A N 1
ATOM 823 C CA . GLY A 1 107 ? 0.053 0.477 -20.256 1.00 89.00 107 GLY A CA 1
ATOM 824 C C . GLY A 1 107 ? 1.513 0.228 -19.871 1.00 89.00 107 GLY A C 1
ATOM 825 O O . GLY A 1 107 ? 1.864 -0.790 -19.265 1.00 89.00 107 GLY A O 1
ATOM 826 N N . LYS A 1 108 ? 2.367 1.165 -20.303 1.00 89.75 108 LYS A N 1
ATOM 827 C CA . LYS A 1 108 ? 3.834 1.132 -20.157 1.00 89.75 108 LYS A CA 1
ATOM 828 C C . LYS A 1 108 ? 4.378 2.221 -19.223 1.00 89.75 108 LYS A C 1
ATOM 830 O O . LYS A 1 108 ? 5.583 2.431 -19.175 1.00 89.75 108 LYS A O 1
ATOM 835 N N . SER A 1 109 ? 3.508 2.962 -18.534 1.00 93.06 109 SER A N 1
ATOM 836 C CA . SER A 1 109 ? 3.956 3.983 -17.585 1.00 93.06 109 SER A CA 1
ATOM 837 C C . SER A 1 109 ? 4.591 3.329 -16.357 1.00 93.06 109 SER A C 1
ATOM 839 O O . SER A 1 109 ? 4.205 2.227 -15.962 1.00 93.06 109 SER A O 1
ATOM 841 N N . THR A 1 110 ? 5.524 4.025 -15.704 1.00 93.19 110 THR A N 1
ATOM 842 C CA . THR A 1 110 ? 6.120 3.548 -14.447 1.00 93.19 110 THR A CA 1
ATOM 843 C C . THR A 1 110 ? 5.051 3.311 -13.377 1.00 93.19 110 THR A C 1
ATOM 845 O O . THR A 1 110 ? 5.117 2.315 -12.663 1.00 93.19 110 THR A O 1
ATOM 848 N N . LEU A 1 111 ? 4.010 4.154 -13.326 1.00 93.88 111 LEU A N 1
ATOM 849 C CA . LEU A 1 111 ? 2.859 3.970 -12.437 1.00 93.88 111 LEU A CA 1
ATOM 850 C C . LEU A 1 111 ? 2.143 2.632 -12.684 1.00 93.88 111 LEU A C 1
ATOM 852 O O . LEU A 1 111 ? 1.920 1.874 -11.741 1.00 93.88 111 LEU A O 1
ATOM 856 N N . ALA A 1 112 ? 1.833 2.316 -13.946 1.00 89.44 112 ALA A N 1
ATOM 857 C CA . ALA A 1 112 ? 1.186 1.058 -14.314 1.00 89.44 112 ALA A CA 1
ATOM 858 C C . ALA A 1 112 ? 2.061 -0.156 -13.969 1.00 89.44 112 ALA A C 1
ATOM 860 O O . ALA A 1 112 ? 1.555 -1.162 -13.469 1.00 89.44 112 ALA A O 1
ATOM 861 N N . THR A 1 113 ? 3.377 -0.050 -14.174 1.00 89.81 113 THR A N 1
ATOM 862 C CA . THR A 1 113 ? 4.341 -1.094 -13.804 1.00 89.81 113 THR A CA 1
ATOM 863 C C . THR A 1 113 ? 4.370 -1.335 -12.293 1.00 89.81 113 THR A C 1
ATOM 865 O O . THR A 1 113 ? 4.249 -2.484 -11.868 1.00 89.81 113 THR A O 1
ATOM 868 N N . ILE A 1 114 ? 4.452 -0.280 -11.469 1.00 90.75 114 ILE A N 1
ATOM 869 C CA . ILE A 1 114 ? 4.395 -0.402 -9.998 1.00 90.75 114 ILE A CA 1
ATOM 870 C C . ILE A 1 114 ? 3.092 -1.082 -9.572 1.00 90.75 114 ILE A C 1
ATOM 872 O O . ILE A 1 114 ? 3.106 -2.039 -8.798 1.00 90.75 114 ILE A O 1
ATOM 876 N N . ASN A 1 115 ? 1.968 -0.620 -10.118 1.00 90.50 115 ASN A N 1
ATOM 877 C CA . ASN A 1 115 ? 0.647 -1.157 -9.812 1.00 90.50 115 ASN A CA 1
ATOM 878 C C . ASN A 1 115 ? 0.523 -2.633 -10.187 1.00 90.50 115 ASN A C 1
ATOM 880 O O . ASN A 1 115 ? -0.049 -3.413 -9.422 1.00 90.50 115 ASN A O 1
ATOM 884 N N . ARG A 1 116 ? 1.100 -3.047 -11.319 1.00 88.12 116 ARG A N 1
ATOM 885 C CA . ARG A 1 116 ? 1.153 -4.455 -11.726 1.00 88.12 116 ARG A CA 1
ATOM 886 C C . ARG A 1 116 ? 1.983 -5.290 -10.757 1.00 88.12 116 ARG A C 1
ATOM 888 O O . ARG A 1 116 ? 1.499 -6.315 -10.303 1.00 88.12 116 ARG A O 1
ATOM 895 N N . ILE A 1 117 ? 3.180 -4.837 -10.380 1.00 86.69 117 ILE A N 1
ATOM 896 C CA . ILE A 1 117 ? 4.045 -5.543 -9.416 1.00 86.69 117 ILE A CA 1
ATOM 897 C C . ILE A 1 117 ? 3.301 -5.761 -8.094 1.00 86.69 117 ILE A C 1
ATOM 899 O O . ILE A 1 117 ? 3.175 -6.891 -7.618 1.00 86.69 117 ILE A O 1
ATOM 903 N N . CYS A 1 118 ? 2.748 -4.690 -7.524 1.00 85.94 118 CYS A N 1
ATOM 904 C CA . CYS A 1 118 ? 2.072 -4.753 -6.234 1.00 85.94 118 CYS A CA 1
ATOM 905 C C . CYS A 1 118 ? 0.788 -5.601 -6.281 1.00 85.94 118 CYS A C 1
ATOM 907 O O . CYS A 1 118 ? 0.557 -6.407 -5.377 1.00 85.94 118 CYS A O 1
ATOM 909 N N . SER A 1 119 ? -0.029 -5.469 -7.333 1.00 81.12 119 SER A N 1
ATOM 910 C CA . SER A 1 119 ? -1.257 -6.265 -7.491 1.00 81.12 119 SER A CA 1
ATOM 911 C C . SER A 1 119 ? -0.966 -7.740 -7.782 1.00 81.12 119 SER A C 1
ATOM 913 O O . SER A 1 119 ? -1.534 -8.603 -7.114 1.00 81.12 119 SER A O 1
ATOM 915 N N . CYS A 1 120 ? -0.041 -8.058 -8.696 1.00 79.50 120 CYS A N 1
ATOM 916 C CA . CYS A 1 120 ? 0.385 -9.432 -8.989 1.00 79.50 120 CYS A CA 1
ATOM 917 C C . CYS A 1 120 ? 0.902 -10.143 -7.741 1.00 79.50 120 CYS A C 1
ATOM 919 O O . CYS A 1 120 ? 0.545 -11.301 -7.501 1.00 79.50 120 CYS A O 1
ATOM 921 N N . TRP A 1 121 ? 1.710 -9.457 -6.930 1.00 78.38 121 TRP A N 1
ATOM 922 C CA . TRP A 1 121 ? 2.176 -10.011 -5.666 1.00 78.38 121 TRP A CA 1
ATOM 923 C C . TRP A 1 121 ? 1.022 -10.312 -4.708 1.00 78.38 121 TRP A C 1
ATOM 925 O O . TRP A 1 121 ? 0.939 -11.427 -4.189 1.00 78.38 121 TRP A O 1
ATOM 935 N N . ALA A 1 122 ? 0.113 -9.354 -4.505 1.00 73.06 122 ALA A N 1
ATOM 936 C CA . ALA A 1 122 ? -1.037 -9.539 -3.625 1.00 73.06 122 ALA A CA 1
ATOM 937 C C . ALA A 1 122 ? -1.872 -10.765 -4.044 1.00 73.06 122 ALA A C 1
ATOM 939 O O . ALA A 1 122 ? -2.101 -11.668 -3.238 1.00 73.06 122 ALA A O 1
ATOM 940 N N . ILE A 1 123 ? -2.195 -10.874 -5.337 1.00 69.88 123 ILE A N 1
ATOM 941 C CA . ILE A 1 123 ? -2.947 -12.007 -5.901 1.00 69.88 123 ILE A CA 1
ATOM 942 C C . ILE A 1 123 ? -2.243 -13.339 -5.629 1.00 69.88 123 ILE A C 1
ATOM 944 O O . ILE A 1 123 ? -2.880 -14.293 -5.181 1.00 69.88 123 ILE A O 1
ATOM 948 N N . ARG A 1 124 ? -0.930 -13.419 -5.887 1.00 69.44 124 ARG A N 1
ATOM 949 C CA . ARG A 1 124 ? -0.152 -14.656 -5.703 1.00 69.44 124 ARG A CA 1
ATOM 950 C C . ARG A 1 124 ? -0.125 -15.125 -4.258 1.00 69.44 124 ARG A C 1
ATOM 952 O O . ARG A 1 124 ? -0.162 -16.326 -4.013 1.00 69.44 124 ARG A O 1
ATOM 959 N N . GLN A 1 125 ? -0.081 -14.194 -3.313 1.00 67.25 125 GLN A N 1
ATOM 960 C CA . GLN A 1 125 ? -0.086 -14.520 -1.891 1.00 67.25 125 GLN A CA 1
ATOM 961 C C . GLN A 1 125 ? -1.477 -14.916 -1.373 1.00 67.25 125 GLN A C 1
ATOM 963 O O . GLN A 1 125 ? -1.633 -15.169 -0.181 1.00 67.25 125 GLN A O 1
ATOM 968 N N . GLY A 1 126 ? -2.507 -14.926 -2.232 1.00 56.69 126 GLY A N 1
ATOM 969 C CA . GLY A 1 126 ? -3.893 -15.028 -1.779 1.00 56.69 126 GLY A CA 1
ATOM 970 C C . GLY A 1 126 ? -4.278 -13.866 -0.860 1.00 56.69 126 GLY A C 1
ATOM 971 O O . GLY A 1 126 ? -5.283 -13.952 -0.154 1.00 56.69 126 GLY A O 1
ATOM 972 N N . LEU A 1 127 ? -3.479 -12.788 -0.861 1.00 53.72 127 LEU A N 1
ATOM 973 C CA . LEU A 1 127 ? -3.837 -11.522 -0.254 1.00 53.72 127 LEU A CA 1
ATOM 974 C C . LEU A 1 127 ? -4.865 -10.939 -1.199 1.00 53.72 127 LEU A C 1
ATOM 976 O O . LEU A 1 127 ? -4.541 -10.358 -2.236 1.00 53.72 127 LEU A O 1
ATOM 980 N N . VAL A 1 128 ? -6.129 -11.168 -0.883 1.00 47.88 128 VAL A N 1
ATOM 981 C CA . VAL A 1 128 ? -7.171 -10.462 -1.595 1.00 47.88 128 VAL A CA 1
ATOM 982 C C . VAL A 1 128 ? -6.897 -8.975 -1.377 1.00 47.88 128 VAL A C 1
ATOM 984 O O . VAL A 1 128 ? -6.675 -8.580 -0.236 1.00 47.88 128 VAL A O 1
ATOM 987 N N . VAL A 1 129 ? -6.755 -8.213 -2.468 1.00 41.22 129 VAL A N 1
ATOM 988 C CA . VAL A 1 129 ? -6.159 -6.868 -2.473 1.00 41.22 129 VAL A CA 1
ATOM 989 C C . VAL A 1 129 ? -6.913 -5.982 -1.490 1.00 41.22 129 VAL A C 1
ATOM 991 O O . VAL A 1 129 ? -8.008 -5.479 -1.734 1.00 41.22 129 VAL A O 1
ATOM 994 N N . GLY A 1 130 ? -6.281 -5.904 -0.339 1.00 35.31 130 GLY A N 1
ATOM 995 C CA . GLY A 1 130 ? -6.739 -5.319 0.881 1.00 35.31 130 GLY A CA 1
ATOM 996 C C . GLY A 1 130 ? -5.701 -5.707 1.918 1.00 35.31 130 GLY A C 1
ATOM 997 O O . GLY A 1 130 ? -5.662 -6.839 2.398 1.00 35.31 130 GLY A O 1
ATOM 998 N N . TYR A 1 131 ? -4.782 -4.795 2.210 1.00 28.30 131 TYR A N 1
ATOM 999 C CA . TYR A 1 131 ? -3.805 -4.904 3.286 1.00 28.30 131 TYR A CA 1
ATOM 1000 C C . TYR A 1 131 ? -4.449 -4.980 4.686 1.00 28.30 131 TYR A C 1
ATOM 1002 O O . TYR A 1 131 ? -3.882 -4.461 5.634 1.00 28.30 131 TYR A O 1
ATOM 1010 N N . ALA A 1 132 ? -5.602 -5.630 4.864 1.00 32.97 132 ALA A N 1
ATOM 1011 C CA . ALA A 1 132 ? -6.233 -5.862 6.153 1.00 32.97 132 ALA A CA 1
ATOM 1012 C C . ALA A 1 132 ? -5.410 -6.876 6.958 1.00 32.97 132 ALA A C 1
ATOM 1014 O O . ALA A 1 132 ? -5.611 -8.088 6.875 1.00 32.97 132 ALA A O 1
ATOM 1015 N N . ARG A 1 133 ? -4.479 -6.395 7.789 1.00 38.41 133 ARG A N 1
ATOM 1016 C CA . ARG A 1 133 ? -3.790 -7.253 8.772 1.00 38.41 133 ARG A CA 1
ATOM 1017 C C . ARG A 1 133 ? -4.526 -7.314 10.113 1.00 38.41 133 ARG A C 1
ATOM 1019 O O . ARG A 1 133 ? -3.905 -7.312 11.174 1.00 38.41 133 ARG A O 1
ATOM 1026 N N . THR A 1 134 ? -5.848 -7.439 10.019 1.00 35.16 134 THR A N 1
ATOM 1027 C CA . THR A 1 134 ? -6.764 -7.770 11.112 1.00 35.16 134 THR A CA 1
ATOM 1028 C C . THR A 1 134 ? -7.895 -8.597 10.524 1.00 35.16 134 THR A C 1
ATOM 1030 O O . THR A 1 134 ? -8.637 -8.140 9.659 1.00 35.16 134 THR A O 1
ATOM 1033 N N . SER A 1 135 ? -7.967 -9.852 10.947 1.00 35.31 135 SER A N 1
ATOM 1034 C CA . SER A 1 135 ? -8.737 -10.898 10.288 1.00 35.31 135 SER A CA 1
ATOM 1035 C C . SER A 1 135 ? -10.238 -10.690 10.391 1.00 35.31 135 SER A C 1
ATOM 1037 O O . SER A 1 135 ? -10.870 -11.031 11.390 1.00 35.31 135 SER A O 1
ATOM 1039 N N . ILE A 1 136 ? -10.812 -10.201 9.300 1.00 32.91 136 ILE A N 1
ATOM 1040 C CA . ILE A 1 136 ? -12.195 -10.475 8.939 1.00 32.91 136 ILE A CA 1
ATOM 1041 C C . ILE A 1 136 ? -12.116 -11.547 7.865 1.00 32.91 136 ILE A C 1
ATOM 1043 O O . ILE A 1 136 ? -11.604 -11.313 6.773 1.00 32.91 136 ILE A O 1
ATOM 1047 N N . TYR A 1 137 ? -12.557 -12.753 8.213 1.00 34.22 137 TYR A N 1
ATOM 1048 C CA . TYR A 1 137 ? -12.680 -13.852 7.268 1.00 34.22 137 TYR A CA 1
ATOM 1049 C C . TYR A 1 137 ? -13.755 -13.501 6.249 1.00 34.22 137 TYR A C 1
ATOM 1051 O O . TYR A 1 137 ? -14.945 -13.711 6.478 1.00 34.22 137 TYR A O 1
ATOM 1059 N N . 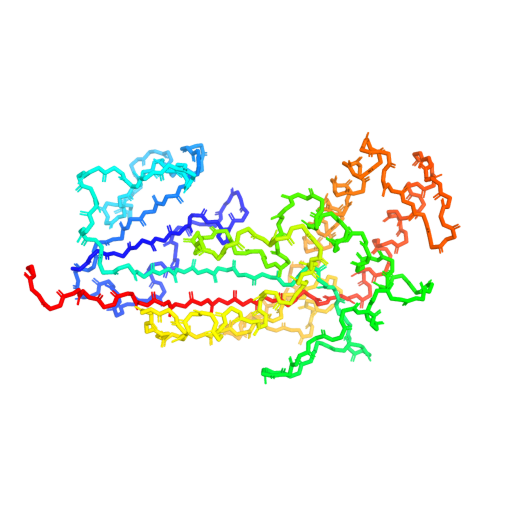LEU A 1 138 ? -13.318 -12.958 5.124 1.00 33.72 138 LEU A N 1
ATOM 1060 C CA . LEU A 1 138 ? -14.102 -12.926 3.910 1.00 33.72 138 LEU A CA 1
ATOM 1061 C C . LEU A 1 138 ? -13.614 -14.101 3.072 1.00 33.72 138 LEU A C 1
ATOM 1063 O O . LEU A 1 138 ? -12.417 -14.289 2.872 1.00 33.72 138 LEU A O 1
ATOM 1067 N N . SER A 1 139 ? -14.561 -14.960 2.723 1.00 27.66 139 SER A N 1
ATOM 1068 C CA . SER A 1 139 ? -14.408 -16.233 2.030 1.00 27.66 139 SER A CA 1
ATOM 1069 C C . SER A 1 139 ? -13.276 -16.217 1.003 1.00 27.66 139 SER A C 1
ATOM 1071 O O . SER A 1 139 ? -13.207 -15.311 0.176 1.00 27.66 139 SER A O 1
ATOM 1073 N N . VAL A 1 140 ? -12.443 -17.264 1.014 1.00 32.50 140 VAL A N 1
ATOM 1074 C CA . VAL A 1 140 ? -11.474 -17.558 -0.053 1.00 32.50 140 VAL A CA 1
ATOM 1075 C C . VAL A 1 140 ? -12.176 -17.364 -1.403 1.00 32.50 140 VAL A C 1
ATOM 1077 O O . VAL A 1 140 ? -13.222 -17.995 -1.610 1.00 32.50 140 VAL A O 1
ATOM 1080 N N . PRO A 1 141 ? -11.669 -16.512 -2.315 1.00 34.66 141 PRO A N 1
ATOM 1081 C CA . PRO A 1 141 ? -12.274 -16.392 -3.629 1.00 34.66 141 PRO A CA 1
ATOM 1082 C C . PRO A 1 141 ? -12.295 -17.782 -4.265 1.00 34.66 141 PRO A C 1
ATOM 1084 O O . PRO A 1 141 ? -11.274 -18.475 -4.333 1.00 34.66 141 PRO A O 1
ATOM 1087 N N . ARG A 1 142 ? -13.483 -18.223 -4.700 1.00 35.22 142 ARG A N 1
ATOM 1088 C CA . ARG A 1 142 ? -13.607 -19.396 -5.571 1.00 35.22 142 ARG A CA 1
ATOM 1089 C C . ARG A 1 142 ? -12.608 -19.204 -6.713 1.00 35.22 142 ARG A C 1
ATOM 1091 O O . ARG A 1 142 ? -12.563 -18.121 -7.294 1.00 35.22 142 ARG A O 1
ATOM 1098 N N . ARG A 1 143 ? -11.808 -20.235 -7.020 1.00 37.19 143 ARG A N 1
ATOM 1099 C CA . ARG A 1 143 ? -10.907 -20.247 -8.187 1.00 37.19 143 ARG A CA 1
ATOM 1100 C C . ARG A 1 143 ? -11.648 -19.646 -9.390 1.00 37.19 143 ARG A C 1
ATOM 1102 O O . ARG A 1 143 ? -12.594 -20.266 -9.866 1.00 37.19 143 ARG A O 1
ATOM 1109 N N . GLY A 1 144 ? -11.242 -18.457 -9.841 1.00 41.31 144 GLY A N 1
ATOM 1110 C CA . GLY A 1 144 ? -11.790 -17.824 -11.046 1.00 41.31 144 GLY A CA 1
ATOM 1111 C C . GLY A 1 144 ? -12.190 -16.349 -10.947 1.00 41.31 144 GLY A C 1
ATOM 1112 O O . GLY A 1 144 ? -12.343 -15.734 -11.994 1.00 41.31 144 GLY A O 1
ATOM 1113 N N . SER A 1 145 ? -12.315 -15.751 -9.756 1.00 41.94 145 SER A N 1
ATOM 1114 C CA . SER A 1 145 ? -12.569 -14.304 -9.624 1.00 41.94 145 SER A CA 1
ATOM 1115 C C . SER A 1 145 ? -11.527 -13.662 -8.719 1.00 41.94 145 SER A C 1
ATOM 1117 O O . SER A 1 145 ? -11.601 -13.756 -7.492 1.00 41.94 145 SER A O 1
ATOM 1119 N N . SER A 1 146 ? -10.522 -13.035 -9.319 1.00 48.84 146 SER A N 1
ATOM 1120 C CA . SER A 1 146 ? -9.579 -12.202 -8.592 1.00 48.84 146 SER A CA 1
ATOM 1121 C C . SER A 1 146 ? -10.237 -10.848 -8.332 1.00 48.84 146 SER A C 1
ATOM 1123 O O . SER A 1 146 ? -10.109 -9.912 -9.111 1.00 48.84 146 SER A O 1
ATOM 1125 N N . ASP A 1 147 ? -11.028 -10.781 -7.263 1.00 53.72 147 ASP A N 1
ATOM 1126 C CA . ASP A 1 147 ? -11.667 -9.539 -6.839 1.00 53.72 147 ASP A CA 1
ATOM 1127 C C . ASP A 1 147 ? -10.609 -8.654 -6.166 1.00 53.72 147 ASP A C 1
ATOM 1129 O O . ASP A 1 147 ? -10.262 -8.809 -4.993 1.00 53.72 147 ASP A O 1
ATOM 1133 N N . HIS A 1 148 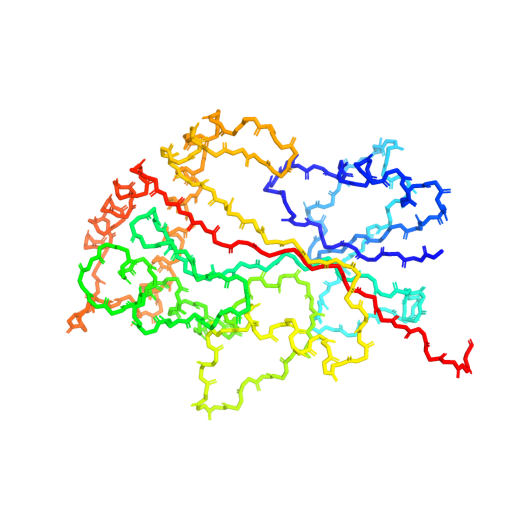? -9.986 -7.798 -6.972 1.00 52.88 148 HIS A N 1
ATOM 1134 C CA . HIS A 1 148 ? -8.887 -6.929 -6.556 1.00 52.88 148 HIS A CA 1
ATOM 1135 C C . HIS A 1 148 ? -9.376 -5.685 -5.783 1.00 52.88 148 HIS A C 1
ATOM 1137 O O . HIS A 1 148 ? -8.573 -4.831 -5.409 1.00 52.88 148 HIS A O 1
ATOM 1143 N N . SER A 1 149 ? -10.683 -5.579 -5.536 1.00 60.53 149 SER A N 1
ATOM 1144 C CA . SER A 1 149 ? -11.328 -4.399 -4.959 1.00 60.53 149 SER A CA 1
ATOM 1145 C C . SER A 1 149 ? -11.799 -4.626 -3.525 1.00 60.53 149 SER A C 1
ATOM 1147 O O . SER A 1 149 ? -12.676 -3.901 -3.053 1.00 60.53 149 SER A O 1
ATOM 1149 N N . LEU A 1 150 ? -11.236 -5.593 -2.788 1.00 61.41 150 LEU A N 1
ATOM 1150 C CA . LEU A 1 150 ? -11.734 -5.887 -1.445 1.00 61.41 150 LEU A CA 1
ATOM 1151 C C . LEU A 1 150 ? -11.708 -4.683 -0.518 1.00 61.41 150 LEU A C 1
ATOM 1153 O O . LEU A 1 150 ? -12.682 -4.517 0.196 1.00 61.41 150 LEU A O 1
ATOM 1157 N N . SER A 1 151 ? -10.703 -3.805 -0.551 1.00 65.50 151 SER A N 1
ATOM 1158 C CA . SER A 1 151 ? -10.743 -2.584 0.276 1.00 65.50 151 SER A CA 1
ATOM 1159 C C . SER A 1 151 ? -11.956 -1.691 -0.025 1.00 65.50 151 SER A C 1
ATOM 1161 O O . SER A 1 151 ? -12.502 -1.056 0.876 1.00 65.50 151 SER A O 1
ATOM 1163 N N . TYR A 1 152 ? -12.415 -1.668 -1.281 1.00 68.81 152 TYR A N 1
ATOM 1164 C CA . TYR A 1 152 ? -13.596 -0.915 -1.718 1.00 68.81 152 TYR A CA 1
ATOM 1165 C C . TYR A 1 152 ? -14.901 -1.641 -1.382 1.00 68.81 152 TYR A C 1
ATOM 1167 O O . TYR A 1 152 ? -15.904 -1.003 -1.057 1.00 68.81 152 TYR A O 1
ATOM 1175 N N . HIS A 1 153 ? -14.887 -2.973 -1.397 1.00 72.81 153 HIS A N 1
ATOM 1176 C CA . HIS A 1 153 ? -16.031 -3.796 -1.011 1.00 72.81 153 HIS A CA 1
ATOM 1177 C C . HIS A 1 153 ? -16.104 -4.067 0.494 1.00 72.81 153 HIS A C 1
ATOM 1179 O O . HIS A 1 153 ? -17.178 -4.412 0.982 1.00 72.81 153 HIS A O 1
ATOM 1185 N N . LEU A 1 154 ? -15.025 -3.844 1.249 1.00 77.12 154 LEU A N 1
ATOM 1186 C CA . LEU A 1 154 ? -14.910 -4.182 2.666 1.00 77.12 154 LEU A CA 1
ATOM 1187 C C . LEU A 1 154 ? -16.007 -3.495 3.466 1.00 77.12 154 LEU A C 1
ATOM 1189 O O . LEU A 1 154 ? -16.640 -4.137 4.295 1.00 77.12 154 LEU A O 1
ATOM 1193 N N . ARG A 1 155 ? -16.315 -2.230 3.157 1.00 81.94 155 ARG A N 1
ATOM 1194 C CA . ARG A 1 155 ? -17.451 -1.519 3.758 1.00 81.94 155 ARG A CA 1
ATOM 1195 C C . ARG A 1 155 ? -18.758 -2.286 3.594 1.00 81.94 155 ARG A C 1
ATOM 1197 O O . ARG A 1 155 ? -19.464 -2.501 4.572 1.00 81.94 155 ARG A O 1
ATOM 1204 N N . LYS A 1 156 ? -19.071 -2.687 2.362 1.00 81.75 156 LYS A N 1
ATOM 1205 C CA . LYS A 1 156 ? -20.298 -3.413 2.040 1.00 81.75 156 LYS A CA 1
ATOM 1206 C C . LYS A 1 156 ? -20.304 -4.784 2.711 1.00 81.75 156 LYS A C 1
ATOM 1208 O O . LYS A 1 156 ? -21.286 -5.149 3.331 1.00 81.75 156 LYS A O 1
ATOM 1213 N N . MET A 1 157 ? -19.184 -5.497 2.688 1.00 80.81 157 MET A N 1
ATOM 1214 C CA . MET A 1 157 ? -19.056 -6.807 3.330 1.00 80.81 157 MET A CA 1
ATOM 1215 C C . MET A 1 157 ? -19.197 -6.730 4.851 1.00 80.81 157 MET A C 1
ATOM 1217 O O . MET A 1 157 ? -19.810 -7.599 5.461 1.00 80.81 157 MET A O 1
ATOM 1221 N N . LEU A 1 158 ? -18.660 -5.674 5.464 1.00 81.69 158 LEU A N 1
ATOM 1222 C CA . LEU A 1 158 ? -18.845 -5.360 6.877 1.00 81.69 158 LEU A CA 1
ATOM 1223 C C . LEU A 1 158 ? -20.309 -5.054 7.203 1.00 81.69 158 LEU A C 1
ATOM 1225 O O . LEU A 1 158 ? -20.780 -5.487 8.247 1.00 81.69 158 LEU A O 1
ATOM 1229 N N . GLN A 1 159 ? -21.006 -4.330 6.322 1.00 82.12 159 GLN A N 1
ATOM 1230 C CA . GLN A 1 159 ? -22.433 -4.009 6.454 1.00 82.12 159 GLN A CA 1
ATOM 1231 C C . GLN A 1 159 ? -23.344 -5.227 6.242 1.00 82.12 159 GLN A C 1
ATOM 1233 O O . GLN A 1 159 ? -24.363 -5.339 6.916 1.00 82.12 159 GLN A O 1
ATOM 1238 N N . ASP A 1 160 ? -22.983 -6.121 5.320 1.00 83.00 160 ASP A N 1
ATOM 1239 C CA . ASP A 1 160 ? -23.712 -7.362 5.030 1.00 83.00 160 ASP A CA 1
ATOM 1240 C C . ASP A 1 160 ? -23.499 -8.411 6.141 1.00 83.00 160 ASP A C 1
ATOM 1242 O O . ASP A 1 160 ? -24.321 -9.305 6.352 1.00 83.00 160 ASP A O 1
ATOM 1246 N N . ALA A 1 161 ? -22.395 -8.299 6.878 1.00 81.12 161 ALA A N 1
ATOM 1247 C CA . ALA A 1 161 ? -22.120 -9.055 8.090 1.00 81.12 161 ALA A CA 1
ATOM 1248 C C . ALA A 1 161 ? -22.743 -8.369 9.329 1.00 81.12 161 ALA A C 1
ATOM 1250 O O . ALA A 1 161 ? -23.085 -7.189 9.294 1.00 81.12 161 ALA A O 1
ATOM 1251 N N . PRO A 1 162 ? -22.878 -9.060 10.480 1.00 82.44 162 PRO A N 1
ATOM 1252 C CA . PRO A 1 162 ? -23.420 -8.463 11.702 1.00 82.44 162 PRO A CA 1
ATOM 1253 C C . PRO A 1 162 ? -22.384 -7.566 12.407 1.00 82.44 162 PRO A C 1
ATOM 1255 O O . PRO A 1 162 ? -22.164 -7.696 13.613 1.00 82.44 162 PRO A O 1
ATOM 1258 N N . PHE A 1 163 ? -21.705 -6.687 11.666 1.00 82.25 163 PHE A N 1
ATOM 1259 C CA . PHE A 1 163 ? -20.817 -5.667 12.210 1.00 82.25 163 PHE A CA 1
ATOM 1260 C C . PHE A 1 163 ? -21.468 -4.289 12.098 1.00 82.25 163 PHE A C 1
ATOM 1262 O O . PHE A 1 163 ? -22.028 -3.900 11.079 1.00 82.25 163 PHE A O 1
ATOM 1269 N N . GLN A 1 164 ? -21.341 -3.508 13.159 1.00 82.00 164 GLN A N 1
ATOM 1270 C CA . GLN A 1 164 ? -21.629 -2.088 13.170 1.00 82.00 164 GLN A CA 1
ATOM 1271 C C . GLN A 1 164 ? -20.336 -1.330 12.869 1.00 82.00 164 GLN A C 1
ATOM 1273 O O . GLN A 1 164 ? -19.402 -1.349 13.668 1.00 82.00 164 GLN A O 1
ATOM 1278 N N . ILE A 1 165 ? -20.271 -0.637 11.735 1.00 85.69 165 ILE A N 1
ATOM 1279 C CA . ILE A 1 165 ? -19.147 0.258 11.438 1.00 85.69 165 ILE A CA 1
ATOM 1280 C C . ILE A 1 165 ? -19.271 1.487 12.345 1.00 85.69 165 ILE A C 1
ATOM 1282 O O . ILE A 1 165 ? -20.232 2.244 12.232 1.00 85.69 165 ILE A O 1
ATOM 1286 N N . LEU A 1 166 ? -18.324 1.658 13.268 1.00 84.06 166 LEU A N 1
ATOM 1287 C CA . LEU A 1 166 ? -18.274 2.795 14.190 1.00 84.06 166 LEU A CA 1
ATOM 1288 C C . LEU A 1 166 ? -17.572 3.994 13.554 1.00 84.06 166 LEU A C 1
ATOM 1290 O O . LEU A 1 166 ? -18.027 5.125 13.703 1.00 84.06 166 LEU A O 1
ATOM 1294 N N . SER A 1 167 ? -16.476 3.744 12.839 1.00 84.75 167 SER A N 1
ATOM 1295 C CA . SER A 1 167 ? -15.797 4.746 12.025 1.00 84.75 167 SER A CA 1
ATOM 1296 C C . SER A 1 167 ? -15.093 4.097 10.837 1.00 84.75 167 SER A C 1
ATOM 1298 O O . SER A 1 167 ? -14.768 2.906 10.837 1.00 84.75 167 SER A O 1
ATOM 1300 N N . SER A 1 168 ? -14.886 4.903 9.804 1.00 86.31 168 SER A N 1
ATOM 1301 C CA . SER A 1 168 ? -14.044 4.589 8.661 1.00 86.31 168 SER A CA 1
ATOM 1302 C C . SER A 1 168 ? -13.266 5.846 8.326 1.00 86.31 168 SER A C 1
ATOM 1304 O O . SER A 1 168 ? -13.866 6.904 8.127 1.00 86.31 168 SER A O 1
ATOM 1306 N N . THR A 1 169 ? -11.947 5.737 8.308 1.00 86.06 169 THR A N 1
ATOM 1307 C CA . THR A 1 169 ? -11.062 6.820 7.907 1.00 86.06 169 THR A CA 1
ATOM 1308 C C . THR A 1 169 ? -10.362 6.400 6.639 1.00 86.06 169 THR A C 1
ATOM 1310 O O . THR A 1 169 ? -9.741 5.344 6.567 1.00 86.06 169 THR A O 1
ATOM 1313 N N . ARG A 1 170 ? -10.432 7.259 5.633 1.00 87.81 170 ARG A N 1
ATOM 1314 C CA . ARG A 1 170 ? -9.677 7.115 4.401 1.00 87.81 170 ARG A CA 1
ATOM 1315 C C . ARG A 1 170 ? -8.537 8.125 4.418 1.00 87.81 170 ARG A C 1
ATOM 1317 O O . ARG A 1 170 ? -8.781 9.319 4.569 1.00 87.81 170 ARG A O 1
ATOM 1324 N N . ALA A 1 171 ? -7.305 7.657 4.264 1.00 89.62 171 ALA A N 1
ATOM 1325 C CA . ALA A 1 171 ? -6.109 8.487 4.318 1.00 89.62 171 ALA A CA 1
ATOM 1326 C C . ALA A 1 171 ? -5.207 8.234 3.109 1.00 89.62 171 ALA A C 1
ATOM 1328 O O . ALA A 1 171 ? -5.105 7.119 2.602 1.00 89.62 171 ALA A O 1
ATOM 1329 N N . LEU A 1 172 ? -4.525 9.284 2.663 1.00 92.62 172 LEU A N 1
ATOM 1330 C CA . LEU A 1 172 ? -3.442 9.166 1.697 1.00 92.62 172 LEU A CA 1
ATOM 1331 C C . LEU A 1 172 ? -2.126 9.132 2.462 1.00 92.62 172 LEU A C 1
ATOM 1333 O O . LEU A 1 172 ? -1.858 10.021 3.269 1.00 92.62 172 LEU A O 1
ATOM 1337 N N . ALA A 1 173 ? -1.316 8.114 2.204 1.00 93.38 173 ALA A N 1
ATOM 1338 C CA . ALA A 1 173 ? 0.045 8.012 2.698 1.00 93.38 173 ALA A CA 1
ATOM 1339 C C . ALA A 1 173 ? 1.002 8.477 1.589 1.00 93.38 173 ALA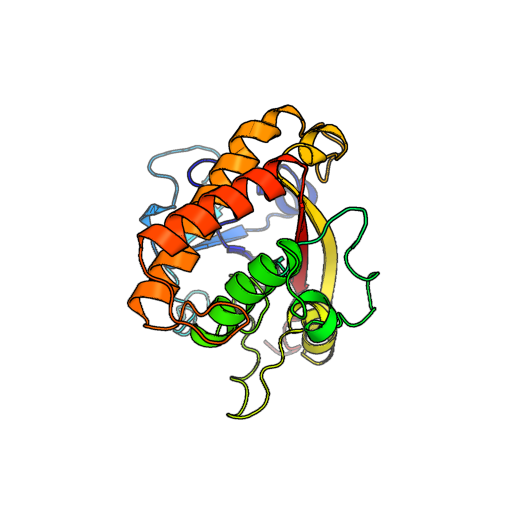 A C 1
ATOM 1341 O O . ALA A 1 173 ? 1.238 7.733 0.633 1.00 93.38 173 ALA A O 1
ATOM 1342 N N . PRO A 1 174 ? 1.510 9.719 1.660 1.00 96.56 174 PRO A N 1
ATOM 1343 C CA . PRO A 1 174 ? 2.420 10.242 0.658 1.00 96.56 174 PRO A CA 1
ATOM 1344 C C . PRO A 1 174 ? 3.831 9.697 0.865 1.00 96.56 174 PRO A C 1
ATOM 1346 O O . PRO A 1 174 ? 4.296 9.518 1.992 1.00 96.56 174 PRO A O 1
ATOM 1349 N N . HIS A 1 175 ? 4.530 9.505 -0.244 1.00 96.69 175 HIS A N 1
ATOM 1350 C CA . HIS A 1 175 ? 5.950 9.184 -0.296 1.00 96.69 175 HIS A CA 1
ATOM 1351 C C . HIS A 1 175 ? 6.675 10.192 -1.185 1.00 96.69 175 HIS A C 1
ATOM 1353 O O . HIS A 1 175 ? 6.059 10.798 -2.062 1.00 96.69 175 HIS A O 1
ATOM 1359 N N . GLY A 1 176 ? 7.982 10.358 -0.969 1.00 97.31 176 GLY A N 1
ATOM 1360 C CA . GLY A 1 176 ? 8.801 11.275 -1.762 1.00 97.31 176 GLY A CA 1
ATOM 1361 C C . GLY A 1 176 ? 8.378 12.734 -1.590 1.00 97.31 176 GLY A C 1
ATOM 1362 O O . GLY A 1 176 ? 7.991 13.149 -0.496 1.00 97.31 176 GLY A O 1
ATOM 1363 N N . GLU A 1 177 ? 8.458 13.524 -2.660 1.00 98.00 177 GLU A N 1
ATOM 1364 C CA . GLU A 1 177 ? 8.171 14.966 -2.622 1.00 98.00 177 GLU A CA 1
ATOM 1365 C C . GLU A 1 1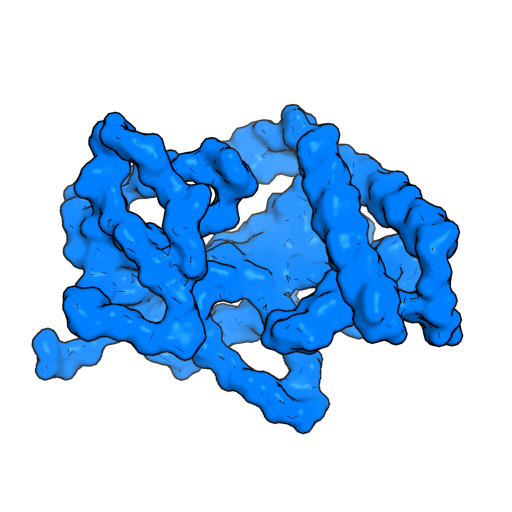77 ? 6.748 15.306 -2.147 1.00 98.00 177 GLU A C 1
ATOM 1367 O O . GLU A 1 177 ? 6.533 16.364 -1.552 1.00 98.00 177 GLU A O 1
ATOM 1372 N N . TYR A 1 178 ? 5.787 14.387 -2.277 1.00 97.81 178 TYR A N 1
ATOM 1373 C CA . TYR A 1 178 ? 4.427 14.596 -1.772 1.00 97.81 178 TYR A CA 1
ATOM 1374 C C . TYR A 1 178 ? 4.354 14.709 -0.245 1.00 97.81 178 TYR A C 1
ATOM 1376 O O . TYR A 1 178 ? 3.416 15.316 0.271 1.00 97.81 178 TYR A O 1
ATOM 1384 N N . CYS A 1 179 ? 5.344 14.212 0.506 1.00 97.56 179 CYS A N 1
ATOM 1385 C CA . CYS A 1 179 ? 5.401 14.439 1.952 1.00 97.56 179 CYS A CA 1
ATOM 1386 C C . CYS A 1 179 ? 5.467 15.938 2.306 1.00 97.56 179 CYS A C 1
ATOM 1388 O O . CYS A 1 179 ? 5.020 16.325 3.384 1.00 97.56 179 CYS A O 1
ATOM 1390 N N . ALA A 1 180 ? 5.995 16.790 1.419 1.00 97.06 180 ALA A N 1
ATOM 1391 C CA . ALA A 1 180 ? 6.091 18.231 1.654 1.00 97.06 180 ALA A CA 1
ATOM 1392 C C . ALA A 1 180 ? 4.740 18.959 1.543 1.00 97.06 180 ALA A C 1
ATOM 1394 O O . ALA A 1 180 ? 4.524 19.951 2.238 1.00 97.06 180 ALA A O 1
ATOM 1395 N N . SER A 1 181 ? 3.835 18.470 0.688 1.00 95.75 181 SER A N 1
ATOM 1396 C CA . SER A 1 181 ? 2.529 19.092 0.419 1.00 95.75 181 SER A CA 1
ATOM 1397 C C . SER A 1 181 ? 1.382 18.512 1.249 1.00 95.75 181 SER A C 1
ATOM 1399 O O . SER A 1 181 ? 0.309 19.111 1.318 1.00 95.75 181 SER A O 1
ATOM 1401 N N . HIS A 1 182 ? 1.595 17.370 1.900 1.00 95.44 182 HIS A N 1
ATOM 1402 C CA . HIS A 1 182 ? 0.570 16.672 2.667 1.00 95.44 182 HIS A CA 1
ATOM 1403 C C . HIS A 1 182 ? 0.761 16.844 4.174 1.00 95.44 182 HIS A C 1
ATOM 1405 O O . HIS A 1 182 ? 1.855 17.098 4.684 1.00 95.44 182 HIS A O 1
ATOM 1411 N N . LYS A 1 183 ? -0.341 16.680 4.901 1.00 94.94 183 LYS A N 1
ATOM 1412 C CA . LYS A 1 183 ? -0.372 16.662 6.363 1.00 94.94 183 LYS A CA 1
ATOM 1413 C C . LYS A 1 183 ? -0.813 15.285 6.837 1.00 94.94 183 LYS A C 1
ATOM 1415 O O . LYS A 1 183 ? -1.599 14.622 6.165 1.00 94.94 183 LYS A O 1
ATOM 1420 N N . GLY A 1 184 ? -0.307 14.872 7.994 1.00 89.38 184 GLY A N 1
ATOM 1421 C CA . GLY A 1 184 ? -0.789 13.675 8.670 1.00 89.38 184 GLY A CA 1
ATOM 1422 C C . GLY A 1 184 ? -2.246 13.830 9.134 1.00 89.38 184 GLY A C 1
ATOM 1423 O O . GLY A 1 184 ? -2.790 14.938 9.092 1.00 89.38 184 GLY A O 1
ATOM 1424 N N . PRO A 1 185 ? -2.869 12.751 9.641 1.00 80.50 185 PRO A N 1
ATOM 1425 C CA . PRO A 1 185 ? -4.269 12.756 10.084 1.00 80.50 185 PRO A CA 1
ATOM 1426 C C . PRO A 1 185 ? -4.610 13.861 11.096 1.00 80.50 185 PRO A C 1
ATOM 1428 O O . PRO A 1 185 ? -5.703 14.414 11.069 1.00 80.50 185 PRO A O 1
ATOM 1431 N N . ASN A 1 186 ? -3.644 14.251 11.933 1.00 84.31 186 ASN A N 1
ATOM 1432 C CA . ASN A 1 186 ? -3.809 15.293 12.953 1.00 84.31 186 ASN A CA 1
ATOM 1433 C C . ASN A 1 186 ? -3.432 16.702 12.450 1.00 84.31 186 ASN A C 1
ATOM 1435 O O . ASN A 1 186 ? -3.198 17.610 13.245 1.00 84.31 186 ASN A O 1
ATOM 1439 N N . GLY A 1 187 ? -3.282 16.889 11.135 1.00 91.00 187 GLY A N 1
ATOM 1440 C CA . GLY A 1 187 ? -2.853 18.155 10.532 1.00 91.00 187 GLY A CA 1
ATOM 1441 C C . GLY A 1 187 ? -1.361 18.473 10.701 1.00 91.00 187 GLY A C 1
ATOM 1442 O O . GLY A 1 187 ? -0.910 19.539 10.275 1.00 91.00 187 GLY A O 1
ATOM 1443 N N . THR A 1 188 ? -0.584 17.567 11.298 1.00 93.88 188 THR A N 1
ATOM 1444 C CA . THR A 1 188 ? 0.862 17.717 11.486 1.00 93.88 188 THR A CA 1
ATOM 1445 C C . THR A 1 188 ? 1.597 17.654 10.150 1.00 93.88 188 THR A C 1
ATOM 1447 O O . THR A 1 188 ? 1.239 16.885 9.258 1.00 93.88 188 THR A O 1
ATOM 1450 N N . SER A 1 189 ? 2.637 18.477 9.991 1.00 96.00 189 SER A N 1
ATOM 1451 C CA . SER A 1 189 ? 3.492 18.403 8.803 1.00 96.00 189 SER A CA 1
ATOM 1452 C C . SER A 1 189 ? 4.252 17.081 8.793 1.00 96.00 189 SER A C 1
ATOM 1454 O O . SER A 1 189 ? 4.830 16.689 9.807 1.00 96.00 189 SER A O 1
ATOM 1456 N N . ILE A 1 190 ? 4.278 16.421 7.637 1.00 96.75 190 ILE A N 1
ATOM 1457 C CA . ILE A 1 190 ? 5.040 15.186 7.409 1.00 96.75 190 ILE A CA 1
ATOM 1458 C C . ILE A 1 190 ? 6.197 15.384 6.423 1.00 96.75 190 ILE A C 1
ATOM 1460 O O . ILE A 1 190 ? 6.837 14.422 6.009 1.00 96.75 190 ILE A O 1
ATOM 1464 N N . SER A 1 191 ? 6.534 16.637 6.112 1.00 97.06 191 SER A N 1
ATOM 1465 C CA . SER A 1 191 ? 7.656 17.005 5.233 1.00 97.06 191 SER A CA 1
ATOM 1466 C C . SER A 1 191 ? 9.008 16.426 5.675 1.00 97.06 191 SER A C 1
ATOM 1468 O O . SER A 1 191 ? 9.830 16.065 4.838 1.00 97.06 191 SER A O 1
ATOM 1470 N N . GLY A 1 192 ? 9.226 16.255 6.985 1.00 96.38 192 GLY A N 1
ATOM 1471 C CA . GLY A 1 192 ? 10.436 15.628 7.529 1.00 96.38 192 GLY A CA 1
ATOM 1472 C C . GLY A 1 192 ? 10.593 14.140 7.186 1.00 96.38 192 GLY A C 1
ATOM 1473 O O . GLY A 1 192 ? 11.680 13.590 7.344 1.00 96.38 192 GLY A O 1
ATOM 1474 N N . TYR A 1 193 ? 9.539 13.484 6.686 1.00 95.25 193 TYR A N 1
ATOM 1475 C CA . TYR A 1 193 ? 9.546 12.059 6.351 1.00 95.25 193 TYR A CA 1
ATOM 1476 C C . TYR A 1 193 ? 9.875 11.770 4.882 1.00 95.25 193 TYR A C 1
ATOM 1478 O O . TYR A 1 193 ? 9.872 10.604 4.501 1.00 95.25 193 TYR A O 1
ATOM 1486 N N . THR A 1 194 ? 10.196 12.768 4.050 1.00 96.88 194 THR A N 1
ATOM 1487 C CA . THR A 1 194 ? 10.485 12.573 2.612 1.00 96.88 194 THR A CA 1
ATOM 1488 C C . THR A 1 194 ? 11.551 11.502 2.347 1.00 96.88 194 THR A C 1
ATOM 1490 O O . THR A 1 194 ? 11.321 10.567 1.584 1.00 96.88 194 THR A O 1
ATOM 1493 N N . ALA A 1 195 ? 12.718 11.595 2.995 1.00 96.69 195 ALA A N 1
ATOM 1494 C CA . ALA A 1 195 ? 13.802 10.632 2.781 1.00 96.69 195 ALA A CA 1
ATOM 1495 C C . ALA A 1 195 ? 13.440 9.233 3.310 1.00 96.69 195 ALA A C 1
ATOM 1497 O O . ALA A 1 195 ? 13.668 8.226 2.639 1.00 96.69 195 ALA A O 1
ATOM 1498 N N . PHE A 1 196 ? 12.826 9.183 4.495 1.00 95.50 196 PHE A N 1
ATOM 1499 C CA . PHE A 1 196 ? 12.397 7.940 5.130 1.00 95.50 196 PHE A CA 1
ATOM 1500 C C . PHE A 1 196 ? 11.316 7.215 4.316 1.00 95.50 196 PHE A C 1
ATOM 1502 O O . PHE A 1 196 ? 11.417 6.013 4.081 1.00 95.50 196 PHE A O 1
ATOM 1509 N N . SER A 1 197 ? 10.298 7.937 3.843 1.00 95.19 197 SER A N 1
ATOM 1510 C CA . SER A 1 197 ? 9.197 7.373 3.060 1.00 95.19 197 SER A CA 1
ATOM 1511 C C . SER A 1 197 ? 9.689 6.806 1.729 1.00 95.19 197 SER A C 1
ATOM 1513 O O . SER A 1 197 ? 9.248 5.725 1.334 1.00 95.19 197 SER A O 1
ATOM 1515 N N . LEU A 1 198 ? 10.643 7.477 1.072 1.00 95.50 198 LEU A N 1
ATOM 1516 C CA . LEU A 1 198 ? 11.261 7.005 -0.167 1.00 95.50 198 LEU A CA 1
ATOM 1517 C C . LEU A 1 198 ? 12.140 5.768 0.061 1.00 95.50 198 LEU A C 1
ATOM 1519 O O . LEU A 1 198 ? 12.106 4.823 -0.734 1.00 95.50 198 LEU A O 1
ATOM 1523 N N . GLN A 1 199 ? 12.906 5.744 1.155 1.00 95.25 199 GLN A N 1
ATOM 1524 C CA . GLN A 1 199 ? 13.684 4.568 1.547 1.00 95.25 199 GLN A CA 1
ATOM 1525 C C . GLN A 1 199 ? 12.768 3.373 1.827 1.00 95.25 199 GLN A C 1
ATOM 1527 O O . GLN A 1 199 ? 13.022 2.286 1.311 1.00 95.25 199 GLN A O 1
ATOM 1532 N N . ASN A 1 200 ? 11.693 3.577 2.591 1.00 92.19 200 ASN A N 1
ATOM 1533 C CA . ASN A 1 200 ? 10.720 2.533 2.899 1.00 92.19 200 ASN A CA 1
ATOM 1534 C C . ASN A 1 200 ? 10.046 2.004 1.622 1.00 92.19 200 ASN A C 1
ATOM 1536 O O . ASN A 1 200 ? 10.005 0.796 1.401 1.00 92.19 200 ASN A O 1
ATOM 1540 N N . PHE A 1 201 ? 9.611 2.901 0.728 1.00 92.75 201 PHE A N 1
ATOM 1541 C CA . PHE A 1 201 ? 9.060 2.520 -0.576 1.00 92.75 201 PHE A CA 1
ATOM 1542 C C . PHE A 1 201 ? 10.046 1.656 -1.373 1.00 92.75 201 PHE A C 1
ATOM 1544 O O . PHE A 1 201 ? 9.679 0.590 -1.869 1.00 92.75 201 PHE A O 1
ATOM 1551 N N . SER A 1 202 ? 11.316 2.072 -1.434 1.00 94.12 202 SER A N 1
ATOM 1552 C CA . SER A 1 202 ? 12.383 1.334 -2.123 1.00 94.12 202 SER A CA 1
ATOM 1553 C C . SER A 1 202 ? 12.639 -0.044 -1.505 1.00 94.12 202 SER A C 1
ATOM 1555 O O . SER A 1 202 ? 12.870 -1.008 -2.225 1.00 94.12 202 SER A O 1
ATOM 1557 N N . GLN A 1 203 ? 12.607 -0.161 -0.175 1.00 92.50 203 GLN A N 1
ATOM 1558 C CA . GLN A 1 203 ? 12.798 -1.439 0.514 1.00 92.50 203 GLN A CA 1
ATOM 1559 C C . GLN A 1 203 ? 11.641 -2.401 0.242 1.00 92.50 203 GLN A C 1
ATOM 1561 O O . GLN A 1 203 ? 11.883 -3.554 -0.110 1.00 92.50 203 GLN A O 1
ATOM 1566 N N . VAL A 1 204 ? 10.398 -1.923 0.359 1.00 89.62 204 VAL A N 1
ATOM 1567 C CA . VAL A 1 204 ? 9.203 -2.730 0.082 1.00 89.62 204 VAL A CA 1
ATOM 1568 C C . VAL A 1 204 ? 9.215 -3.205 -1.367 1.00 89.62 204 VAL A C 1
ATOM 1570 O O . VAL A 1 204 ? 9.150 -4.406 -1.609 1.00 89.62 204 VAL A O 1
ATOM 1573 N N . THR A 1 205 ? 9.381 -2.297 -2.330 1.00 90.50 205 THR A N 1
ATOM 1574 C CA . THR A 1 205 ? 9.433 -2.656 -3.760 1.00 90.50 205 THR A CA 1
ATOM 1575 C C . THR A 1 205 ? 10.590 -3.599 -4.087 1.00 90.50 205 THR A C 1
ATOM 1577 O O . THR A 1 205 ? 10.405 -4.534 -4.866 1.00 90.50 205 THR A O 1
ATOM 1580 N N . ASN A 1 206 ? 11.753 -3.447 -3.444 1.00 93.62 206 ASN A N 1
ATOM 1581 C CA . ASN A 1 206 ? 12.871 -4.373 -3.623 1.00 93.62 206 ASN A CA 1
ATOM 1582 C C . ASN A 1 206 ? 12.529 -5.787 -3.138 1.00 93.62 206 ASN A C 1
ATOM 1584 O O . ASN A 1 206 ? 12.798 -6.756 -3.842 1.00 93.62 206 ASN A O 1
ATOM 1588 N N . VAL A 1 207 ? 11.911 -5.912 -1.959 1.00 91.12 207 VAL A N 1
ATOM 1589 C CA . VAL A 1 207 ? 11.471 -7.212 -1.424 1.00 91.12 207 VAL A CA 1
ATOM 1590 C C . VAL A 1 207 ? 10.422 -7.846 -2.339 1.00 91.12 207 VAL A C 1
ATOM 1592 O O . VAL A 1 207 ? 10.538 -9.025 -2.665 1.00 91.12 207 VAL A O 1
ATOM 1595 N N . LEU A 1 208 ? 9.434 -7.067 -2.791 1.00 89.81 208 LEU A N 1
ATOM 1596 C CA . LEU A 1 208 ? 8.374 -7.550 -3.680 1.00 89.81 208 LEU A CA 1
ATOM 1597 C C . LEU A 1 208 ? 8.931 -8.055 -5.014 1.00 89.81 208 LEU A C 1
ATOM 1599 O O . LEU A 1 208 ? 8.630 -9.174 -5.421 1.00 89.81 208 LEU A O 1
ATOM 1603 N N . THR A 1 209 ? 9.770 -7.257 -5.677 1.00 91.94 209 THR A N 1
ATOM 1604 C CA . THR A 1 209 ? 10.356 -7.632 -6.974 1.00 91.94 209 THR A CA 1
ATOM 1605 C C . THR A 1 209 ? 11.292 -8.830 -6.854 1.00 91.94 209 THR A C 1
ATOM 1607 O O . THR A 1 209 ? 11.231 -9.717 -7.699 1.00 91.94 209 THR A O 1
ATOM 1610 N N . SER A 1 210 ? 12.097 -8.908 -5.788 1.00 93.06 210 SER A N 1
ATOM 1611 C CA . SER A 1 210 ? 12.974 -10.063 -5.537 1.00 93.06 210 SER A CA 1
ATOM 1612 C C . SER A 1 210 ? 12.156 -11.343 -5.365 1.00 93.06 210 SER A C 1
ATOM 1614 O O . SER A 1 210 ? 12.400 -12.332 -6.047 1.00 93.06 210 SER A O 1
ATOM 1616 N N . ALA A 1 211 ? 11.112 -11.302 -4.531 1.00 88.25 211 ALA A N 1
ATOM 1617 C CA . ALA A 1 211 ? 10.260 -12.463 -4.299 1.00 88.25 211 ALA A CA 1
ATOM 1618 C C . ALA A 1 211 ? 9.463 -12.876 -5.553 1.00 88.25 211 ALA A C 1
ATOM 1620 O O . ALA A 1 211 ? 9.239 -14.063 -5.793 1.00 88.25 211 ALA A O 1
ATOM 1621 N N . MET A 1 212 ? 9.046 -11.915 -6.386 1.00 86.62 212 MET A N 1
ATOM 1622 C CA . MET A 1 212 ? 8.431 -12.212 -7.685 1.00 86.62 212 MET A CA 1
ATOM 1623 C C . MET A 1 212 ? 9.420 -12.860 -8.657 1.00 86.62 212 MET A C 1
ATOM 1625 O O . MET A 1 212 ? 9.035 -13.799 -9.356 1.00 86.62 212 MET A O 1
ATOM 1629 N N . MET A 1 213 ? 10.670 -12.394 -8.688 1.00 91.06 213 MET A N 1
ATOM 1630 C CA . MET A 1 213 ? 11.730 -12.955 -9.528 1.00 91.06 213 MET A CA 1
ATOM 1631 C C . MET A 1 213 ? 12.068 -14.394 -9.110 1.00 91.06 213 MET A C 1
ATOM 1633 O O . MET A 1 213 ? 12.063 -15.287 -9.954 1.00 91.06 213 MET A O 1
ATOM 1637 N N . GLU A 1 214 ? 12.247 -14.652 -7.809 1.00 89.81 214 GLU A N 1
ATOM 1638 C CA . GLU A 1 214 ? 12.466 -16.002 -7.254 1.00 89.81 214 GLU A CA 1
ATOM 1639 C C . GLU A 1 214 ? 11.314 -16.962 -7.587 1.00 89.81 214 GLU A C 1
ATOM 1641 O O . GLU A 1 214 ? 11.531 -18.133 -7.895 1.00 89.81 214 GLU A O 1
ATOM 1646 N N . ALA A 1 215 ? 10.078 -16.457 -7.594 1.00 86.31 215 ALA A N 1
ATOM 1647 C CA . ALA A 1 215 ? 8.890 -17.212 -7.985 1.00 86.31 215 ALA A CA 1
ATOM 1648 C C . ALA A 1 215 ? 8.682 -17.306 -9.515 1.00 86.31 215 ALA A C 1
ATOM 1650 O O . ALA A 1 215 ? 7.583 -17.664 -9.956 1.00 86.31 215 ALA A O 1
ATOM 1651 N N . GLY A 1 216 ? 9.679 -16.924 -10.326 1.00 87.19 216 GLY A N 1
ATOM 1652 C CA . GLY A 1 216 ? 9.635 -16.955 -11.793 1.00 87.19 216 GLY A CA 1
ATOM 1653 C C . GLY A 1 216 ? 8.505 -16.120 -12.399 1.00 87.19 216 GLY A C 1
ATOM 1654 O O . GLY A 1 216 ? 7.954 -16.496 -13.430 1.00 87.19 216 GLY A O 1
ATOM 1655 N N . GLY A 1 217 ? 8.087 -15.063 -11.699 1.00 81.12 217 GLY A N 1
ATOM 1656 C CA . GLY A 1 217 ? 6.874 -14.300 -11.982 1.00 81.12 217 GLY A CA 1
ATOM 1657 C C . GLY A 1 217 ? 7.038 -12.803 -12.125 1.00 81.12 217 GLY A C 1
ATOM 1658 O O . GLY A 1 217 ? 6.027 -12.109 -12.224 1.00 81.12 217 GLY A O 1
ATOM 1659 N N . LEU A 1 218 ? 8.269 -12.305 -12.069 1.00 86.44 218 LEU A N 1
ATOM 1660 C CA . LEU A 1 218 ? 8.553 -10.944 -12.481 1.00 86.44 218 LEU A CA 1
ATOM 1661 C C . LEU A 1 218 ? 8.650 -10.940 -14.011 1.00 86.44 218 LEU A C 1
ATOM 1663 O O . LEU A 1 218 ? 9.631 -11.415 -14.579 1.00 86.44 218 LEU A O 1
ATOM 1667 N N . GLU A 1 219 ? 7.580 -10.479 -14.653 1.00 80.06 219 GLU A N 1
ATOM 1668 C CA . GLU A 1 219 ? 7.481 -10.336 -16.104 1.00 80.06 219 GLU A CA 1
ATOM 1669 C C . GLU A 1 219 ? 7.234 -8.865 -16.454 1.00 80.06 219 GLU A C 1
ATOM 1671 O O . GLU A 1 219 ? 6.430 -8.179 -15.804 1.00 80.06 219 GLU A O 1
ATOM 1676 N N . PHE A 1 220 ? 7.913 -8.371 -17.489 1.00 73.75 220 PHE A N 1
ATOM 1677 C CA . PHE A 1 220 ? 7.647 -7.046 -18.041 1.00 73.75 220 PHE A CA 1
ATOM 1678 C C . PHE A 1 220 ? 6.341 -7.033 -18.849 1.00 73.75 220 PHE A C 1
ATOM 1680 O O . PHE A 1 220 ? 5.692 -8.053 -19.071 1.00 73.75 220 PHE A O 1
ATOM 1687 N N . GLY A 1 221 ? 5.903 -5.846 -19.282 1.00 65.62 221 GLY A N 1
ATOM 1688 C CA . GLY A 1 221 ? 4.634 -5.689 -20.009 1.00 65.62 221 GLY A CA 1
ATOM 1689 C C . GLY A 1 221 ? 4.543 -6.405 -21.358 1.00 65.62 221 GLY A C 1
ATOM 1690 O O . GLY A 1 221 ? 3.458 -6.454 -21.928 1.00 65.62 221 GLY A O 1
ATOM 1691 N N . ASP A 1 222 ? 5.647 -6.944 -21.862 1.00 73.44 222 ASP A N 1
ATOM 1692 C CA . ASP A 1 222 ? 5.726 -7.777 -23.063 1.00 73.44 222 ASP A CA 1
ATOM 1693 C C . ASP A 1 222 ? 5.784 -9.289 -22.759 1.00 73.44 222 ASP A C 1
ATOM 1695 O O . ASP A 1 222 ? 5.879 -10.092 -23.685 1.00 73.44 222 ASP A O 1
ATOM 1699 N N . GLY A 1 223 ? 5.704 -9.682 -21.481 1.00 75.56 223 GLY A N 1
ATOM 1700 C CA . GLY A 1 223 ? 5.781 -11.075 -21.034 1.00 75.56 223 GLY A CA 1
ATOM 1701 C C . GLY A 1 223 ? 7.204 -11.633 -20.944 1.00 75.56 223 GLY A C 1
ATOM 1702 O O . GLY A 1 223 ? 7.371 -12.826 -20.686 1.00 75.56 223 GLY A O 1
ATOM 1703 N N . THR A 1 224 ? 8.238 -10.812 -21.154 1.00 80.44 224 THR A N 1
ATOM 1704 C CA . THR A 1 224 ? 9.627 -11.242 -20.949 1.00 80.44 224 THR A CA 1
ATOM 1705 C C . THR A 1 224 ? 9.925 -11.387 -19.459 1.00 80.44 224 THR A C 1
ATOM 1707 O O . THR A 1 224 ? 9.517 -10.559 -18.641 1.00 80.44 224 THR A O 1
ATOM 1710 N N . ARG A 1 225 ? 10.613 -12.474 -19.091 1.00 84.06 225 ARG A N 1
ATOM 1711 C CA . ARG A 1 225 ? 11.090 -12.687 -17.720 1.00 84.06 225 ARG A CA 1
ATOM 1712 C C . ARG A 1 225 ? 12.273 -11.777 -17.455 1.00 84.06 225 ARG A C 1
ATOM 1714 O O . ARG A 1 225 ? 13.214 -11.801 -18.241 1.00 84.06 225 ARG A O 1
ATOM 1721 N N . SER A 1 226 ? 12.228 -11.067 -16.336 1.00 87.00 226 SER A N 1
ATOM 1722 C CA . SER A 1 226 ? 13.326 -10.202 -15.922 1.00 87.00 226 SER A CA 1
ATOM 1723 C C . SER A 1 226 ? 14.490 -11.008 -15.343 1.00 87.00 226 SER A C 1
ATOM 1725 O O . SER A 1 226 ? 14.261 -11.928 -14.547 1.00 87.00 226 SER A O 1
ATOM 1727 N N . ASP A 1 227 ? 15.722 -10.633 -15.677 1.00 93.44 227 ASP A N 1
ATOM 1728 C CA . ASP A 1 227 ? 16.905 -11.017 -14.898 1.00 93.44 227 ASP A CA 1
ATOM 1729 C C . ASP A 1 227 ? 17.202 -10.018 -13.756 1.00 93.44 227 ASP A C 1
ATOM 1731 O O . ASP A 1 227 ? 16.451 -9.068 -13.514 1.00 93.44 227 ASP A O 1
ATOM 1735 N N . GLU A 1 228 ? 18.269 -10.264 -12.990 1.00 95.50 228 GLU A N 1
ATOM 1736 C CA . GLU A 1 228 ? 18.639 -9.403 -11.860 1.00 95.50 228 GLU A CA 1
ATOM 1737 C C . GLU A 1 228 ? 19.111 -8.013 -12.312 1.00 95.50 228 GLU A C 1
ATOM 1739 O O . GLU A 1 228 ? 18.791 -7.028 -11.645 1.00 95.50 228 GLU A O 1
ATOM 1744 N N . ASP A 1 229 ? 19.813 -7.900 -13.442 1.00 95.62 229 ASP A N 1
ATOM 1745 C CA . ASP A 1 229 ? 20.290 -6.609 -13.948 1.00 95.62 229 ASP A CA 1
ATOM 1746 C C . ASP A 1 229 ? 19.099 -5.751 -14.402 1.00 95.62 229 ASP A C 1
ATOM 1748 O O . ASP A 1 229 ? 18.974 -4.582 -14.016 1.00 95.62 229 ASP A O 1
ATOM 1752 N N . GLU A 1 230 ? 18.156 -6.349 -15.129 1.00 93.38 230 GLU A N 1
ATOM 1753 C CA . GLU A 1 230 ? 16.897 -5.717 -15.526 1.00 93.38 230 GLU A CA 1
ATOM 1754 C C . GLU A 1 230 ? 16.040 -5.332 -14.312 1.00 93.38 230 GLU A C 1
ATOM 1756 O O . GLU A 1 230 ? 15.457 -4.240 -14.276 1.00 93.38 230 GLU A O 1
ATOM 1761 N N . ARG A 1 231 ? 16.000 -6.175 -13.270 1.00 94.38 231 ARG A N 1
ATOM 1762 C CA . ARG A 1 231 ? 15.321 -5.849 -12.007 1.00 94.38 231 ARG A CA 1
ATOM 1763 C C . ARG A 1 231 ? 15.963 -4.644 -11.318 1.00 94.38 231 ARG A C 1
ATOM 1765 O O . ARG A 1 231 ? 15.237 -3.811 -10.774 1.00 94.38 231 ARG A O 1
ATOM 1772 N N . GLN A 1 232 ? 17.290 -4.511 -11.336 1.00 96.31 232 GLN A N 1
ATOM 1773 C CA . GLN A 1 232 ? 17.978 -3.349 -10.758 1.00 96.31 232 GLN A CA 1
ATOM 1774 C C . GLN A 1 232 ? 17.695 -2.060 -11.541 1.00 96.31 232 GLN A C 1
ATOM 1776 O O . GLN A 1 232 ? 17.469 -1.014 -10.921 1.00 96.31 232 GLN A O 1
ATOM 1781 N N . VAL A 1 233 ? 17.634 -2.127 -12.879 1.00 95.62 233 VAL A N 1
ATOM 1782 C CA . VAL A 1 233 ? 17.200 -0.990 -13.714 1.00 95.62 233 VAL A CA 1
ATOM 1783 C C . VAL A 1 233 ? 15.776 -0.583 -13.346 1.00 95.62 233 VAL A C 1
ATOM 1785 O O . VAL A 1 233 ? 15.541 0.582 -13.019 1.00 95.62 233 VAL A O 1
ATOM 1788 N N . LEU A 1 234 ? 14.856 -1.549 -13.284 1.00 93.12 234 LEU A N 1
ATOM 1789 C CA . LEU A 1 234 ? 13.480 -1.322 -12.849 1.00 93.12 234 LEU A CA 1
ATOM 1790 C C . LEU A 1 234 ? 13.438 -0.674 -11.457 1.00 93.12 234 LEU A C 1
ATOM 1792 O O . LEU A 1 234 ? 12.786 0.349 -11.273 1.00 93.12 234 LEU A O 1
ATOM 1796 N N . MET A 1 235 ? 14.167 -1.205 -10.473 1.00 96.19 235 MET A N 1
ATOM 1797 C CA . MET A 1 235 ? 14.206 -0.658 -9.110 1.00 96.19 235 MET A CA 1
ATOM 1798 C C . MET A 1 235 ? 14.704 0.789 -9.056 1.00 96.19 235 MET A C 1
ATOM 1800 O O . MET A 1 235 ? 14.206 1.583 -8.247 1.00 96.19 235 MET A O 1
ATOM 1804 N N . LYS A 1 236 ? 15.664 1.149 -9.912 1.00 97.19 236 LYS A N 1
ATOM 1805 C CA . LYS A 1 236 ? 16.107 2.535 -10.068 1.00 97.19 236 LYS A CA 1
ATOM 1806 C C . LYS A 1 236 ? 14.988 3.405 -10.645 1.00 97.19 236 LYS A C 1
ATOM 1808 O O . LYS A 1 236 ? 14.712 4.456 -10.074 1.00 97.19 236 LYS A O 1
ATOM 1813 N N . GLU A 1 237 ? 14.311 2.958 -11.702 1.00 96.31 237 GLU A N 1
ATOM 1814 C CA . GLU A 1 237 ? 13.171 3.678 -12.291 1.00 96.31 237 GLU A CA 1
ATOM 1815 C C . GLU A 1 237 ? 12.030 3.884 -11.287 1.00 96.31 237 GLU A C 1
ATOM 1817 O O . GLU A 1 237 ? 11.512 4.995 -11.163 1.00 96.31 237 GLU A O 1
ATOM 1822 N N . LEU A 1 238 ? 11.670 2.848 -10.518 1.00 95.12 238 LEU A N 1
ATOM 1823 C CA . LEU A 1 238 ? 10.618 2.938 -9.500 1.00 95.12 238 LEU A CA 1
ATOM 1824 C C . LEU A 1 238 ? 10.977 3.946 -8.404 1.00 95.12 238 LEU A C 1
ATOM 1826 O O . LEU A 1 238 ? 10.120 4.707 -7.953 1.00 95.12 238 LEU A O 1
ATOM 1830 N N . ARG A 1 239 ? 12.244 3.963 -7.974 1.00 96.56 239 ARG A N 1
ATOM 1831 C CA . ARG A 1 239 ? 12.743 4.922 -6.983 1.00 96.56 239 ARG A CA 1
ATOM 1832 C C . ARG A 1 239 ? 12.743 6.345 -7.533 1.00 96.56 239 ARG A C 1
ATOM 1834 O O . ARG A 1 239 ? 12.301 7.251 -6.830 1.00 96.56 239 ARG A O 1
ATOM 1841 N N . ASP A 1 240 ? 13.240 6.538 -8.752 1.00 97.75 240 ASP A N 1
ATOM 1842 C CA . ASP A 1 240 ? 13.297 7.848 -9.405 1.00 97.75 240 ASP A CA 1
ATOM 1843 C C . ASP A 1 240 ? 11.876 8.409 -9.603 1.00 97.75 240 ASP A C 1
ATOM 1845 O O . ASP A 1 240 ? 11.634 9.583 -9.327 1.00 97.75 240 ASP A O 1
ATOM 1849 N N . PHE A 1 241 ? 10.910 7.556 -9.958 1.00 97.06 241 PHE A N 1
ATOM 1850 C CA . PHE A 1 241 ? 9.493 7.917 -10.028 1.00 97.06 241 PHE A CA 1
ATOM 1851 C C . PHE A 1 241 ? 8.912 8.280 -8.654 1.00 97.06 241 PHE A C 1
ATOM 1853 O O . PHE A 1 241 ? 8.334 9.352 -8.489 1.00 97.06 241 PHE A O 1
ATOM 1860 N N . ALA A 1 242 ? 9.123 7.437 -7.636 1.00 96.62 242 ALA A N 1
ATOM 1861 C CA . ALA A 1 242 ? 8.629 7.691 -6.280 1.00 96.62 242 ALA A CA 1
ATOM 1862 C C . ALA A 1 242 ? 9.246 8.939 -5.632 1.00 96.62 242 ALA A C 1
ATOM 1864 O O . ALA A 1 242 ? 8.633 9.535 -4.746 1.00 96.62 242 ALA A O 1
ATOM 1865 N N . LYS A 1 243 ? 10.434 9.364 -6.079 1.00 97.81 243 LYS A N 1
ATOM 1866 C CA . LYS A 1 243 ? 11.063 10.612 -5.641 1.00 97.81 243 LYS A CA 1
ATOM 1867 C C . LYS A 1 243 ? 10.202 11.829 -5.988 1.00 97.81 243 LYS A C 1
ATOM 1869 O O . LYS A 1 243 ? 10.011 12.663 -5.109 1.00 97.81 243 LYS A O 1
ATOM 1874 N N . GLY A 1 244 ? 9.627 11.873 -7.196 1.00 97.38 244 GLY A N 1
ATOM 1875 C CA . GLY A 1 244 ? 8.694 12.929 -7.631 1.00 97.38 244 GLY A CA 1
ATOM 1876 C C . GLY A 1 244 ? 7.361 12.938 -6.873 1.00 97.38 244 GLY A C 1
ATOM 1877 O O . GLY A 1 244 ? 6.595 13.894 -6.957 1.00 97.38 244 GLY A O 1
ATOM 1878 N N . GLY A 1 245 ? 7.117 11.900 -6.078 1.00 97.56 245 GLY A N 1
ATOM 1879 C CA . GLY A 1 245 ? 5.998 11.809 -5.165 1.00 97.56 245 GLY A CA 1
ATOM 1880 C C . GLY A 1 245 ? 4.946 10.813 -5.625 1.00 97.56 245 GLY A C 1
ATOM 1881 O O . GLY A 1 245 ? 4.517 10.806 -6.776 1.00 97.56 245 GLY A O 1
ATOM 1882 N N . VAL A 1 246 ? 4.526 9.958 -4.699 1.00 97.69 246 VAL A N 1
ATOM 1883 C CA . VAL A 1 246 ? 3.434 9.003 -4.913 1.00 97.69 246 VAL A CA 1
ATOM 1884 C C . VAL A 1 246 ? 2.531 8.942 -3.691 1.00 97.69 246 VAL A C 1
ATOM 1886 O O . VAL A 1 246 ? 2.942 9.283 -2.581 1.00 97.69 246 VAL A O 1
ATOM 1889 N N . LEU A 1 247 ? 1.293 8.505 -3.892 1.00 96.25 247 LEU A N 1
ATOM 1890 C CA . LEU A 1 247 ? 0.288 8.334 -2.849 1.00 96.25 247 LEU A CA 1
ATOM 1891 C C . LEU A 1 247 ? -0.080 6.857 -2.750 1.00 96.25 247 LEU A C 1
ATOM 1893 O O . LEU A 1 247 ? -0.421 6.230 -3.752 1.00 96.25 247 LEU A O 1
ATOM 1897 N N . LEU A 1 248 ? -0.062 6.317 -1.538 1.00 93.12 248 LEU A N 1
ATOM 1898 C CA . LEU A 1 248 ? -0.707 5.048 -1.224 1.00 93.12 248 LEU A CA 1
ATOM 1899 C C . LEU A 1 248 ? -2.049 5.337 -0.569 1.00 93.12 248 LEU A C 1
ATOM 1901 O O . LEU A 1 248 ? -2.145 6.202 0.305 1.00 93.12 248 LEU A O 1
ATOM 1905 N N . LEU A 1 249 ? -3.091 4.620 -0.981 1.00 89.81 249 LEU A N 1
ATOM 1906 C CA . LEU A 1 249 ? -4.386 4.749 -0.339 1.00 89.81 249 LEU A CA 1
ATOM 1907 C C . LEU A 1 249 ? -4.478 3.795 0.849 1.00 89.81 249 LEU A C 1
ATOM 1909 O O . LEU A 1 249 ? -4.346 2.582 0.691 1.00 89.81 249 LEU A O 1
ATOM 1913 N N . MET A 1 250 ? -4.740 4.363 2.021 1.00 86.56 250 MET A N 1
ATOM 1914 C CA . MET A 1 250 ? -4.965 3.653 3.268 1.00 86.56 250 MET A CA 1
ATOM 1915 C C . MET A 1 250 ? -6.395 3.873 3.760 1.00 86.56 250 MET A C 1
ATOM 1917 O O . MET A 1 250 ? -6.996 4.934 3.594 1.00 86.56 250 MET A O 1
ATOM 1921 N N . PHE A 1 251 ? -6.918 2.857 4.413 1.00 83.25 251 PHE A N 1
ATOM 1922 C CA . PHE A 1 251 ? -8.189 2.813 5.092 1.00 83.25 251 PHE A CA 1
ATOM 1923 C C . PHE A 1 251 ? -7.944 2.345 6.516 1.00 83.25 251 PHE A C 1
ATOM 1925 O O . PHE A 1 251 ? -7.156 1.438 6.764 1.00 83.25 251 PHE A O 1
ATOM 1932 N N . GLU A 1 252 ? -8.653 2.943 7.450 1.00 82.81 252 GLU A N 1
ATOM 1933 C CA . GLU A 1 252 ? -8.742 2.491 8.821 1.00 82.81 252 GLU A CA 1
ATOM 1934 C C . GLU A 1 252 ? -10.215 2.270 9.129 1.00 82.81 252 GLU A C 1
ATOM 1936 O O . GLU A 1 252 ? -11.031 3.182 9.016 1.00 82.81 252 GLU A O 1
ATOM 1941 N N . TRP A 1 253 ? -10.565 1.048 9.503 1.00 81.06 253 TRP A N 1
ATOM 1942 C CA . TRP A 1 253 ? -11.925 0.692 9.883 1.00 81.06 253 TRP A CA 1
ATOM 1943 C C . TRP A 1 253 ? -11.970 0.419 11.371 1.00 81.06 253 TRP A C 1
ATOM 1945 O O . TRP A 1 253 ? -11.160 -0.363 11.865 1.00 81.06 253 TRP A O 1
ATOM 1955 N N . VAL A 1 254 ? -12.948 1.005 12.060 1.00 80.75 254 VAL A N 1
ATOM 1956 C CA . VAL A 1 254 ? -13.327 0.617 13.419 1.00 80.75 254 VAL A CA 1
ATOM 1957 C C . VAL A 1 254 ? -14.710 0.004 13.341 1.00 80.75 254 VAL A C 1
ATOM 1959 O O . VAL A 1 254 ? -15.707 0.701 13.148 1.00 80.75 254 VAL A O 1
ATOM 1962 N N . VAL A 1 255 ? -14.784 -1.313 13.494 1.00 79.44 255 VAL A N 1
ATOM 1963 C CA . VAL A 1 255 ? -16.058 -2.045 13.462 1.00 79.44 255 VAL A CA 1
ATOM 1964 C C . VAL A 1 255 ? -16.326 -2.736 14.779 1.00 79.44 255 VAL A C 1
ATOM 1966 O O . VAL A 1 255 ? -15.403 -3.261 15.384 1.00 79.44 255 VAL A O 1
ATOM 1969 N N . LEU A 1 256 ? -17.583 -2.754 15.208 1.00 79.00 256 LEU A N 1
ATOM 1970 C CA . LEU A 1 256 ? -18.062 -3.412 16.414 1.00 79.00 256 LEU A CA 1
ATOM 1971 C C . LEU A 1 256 ? -18.964 -4.584 16.045 1.00 79.00 256 LEU A C 1
ATOM 1973 O O . LEU A 1 256 ? -19.947 -4.393 15.340 1.00 79.00 256 LEU A O 1
ATOM 1977 N N . ARG A 1 257 ? -18.707 -5.781 16.571 1.00 78.25 257 ARG A N 1
ATOM 1978 C CA . ARG A 1 257 ? -19.703 -6.863 16.516 1.00 78.25 257 ARG A CA 1
ATOM 1979 C C . ARG A 1 257 ? -20.664 -6.740 17.707 1.00 78.25 257 ARG A C 1
ATOM 1981 O O . ARG A 1 257 ? -20.195 -6.864 18.843 1.00 78.25 257 ARG A O 1
ATOM 1988 N N . PRO A 1 258 ? -21.976 -6.508 17.506 1.00 74.50 258 PRO A N 1
ATOM 1989 C CA . PRO A 1 258 ? -22.940 -6.521 18.601 1.00 74.50 258 PRO A CA 1
ATOM 1990 C C . PRO A 1 258 ? -22.961 -7.900 19.270 1.00 74.50 258 PRO A C 1
ATOM 1992 O O . PRO A 1 258 ? -22.841 -8.927 18.596 1.00 74.50 258 PRO A O 1
ATOM 1995 N N . ARG A 1 259 ? -23.114 -7.938 20.598 1.00 73.50 259 ARG A N 1
ATOM 1996 C CA . ARG A 1 259 ? -23.329 -9.209 21.301 1.00 73.50 259 ARG A CA 1
ATOM 1997 C C . ARG A 1 259 ? -24.684 -9.788 20.881 1.00 73.50 259 ARG A C 1
ATOM 1999 O O . ARG A 1 259 ? -25.642 -9.018 20.778 1.00 73.50 259 ARG A O 1
ATOM 2006 N N . PRO A 1 260 ? -24.797 -11.111 20.676 1.00 73.38 260 PRO A N 1
ATOM 2007 C CA . PRO A 1 260 ? -26.101 -11.748 20.578 1.00 73.38 260 PRO A CA 1
ATOM 2008 C C . PRO A 1 260 ? -26.898 -11.427 21.848 1.00 73.38 260 PRO A C 1
ATOM 2010 O O . PRO A 1 260 ? -26.393 -11.609 22.955 1.00 73.38 260 PRO A O 1
ATOM 2013 N N . LEU A 1 261 ? -28.120 -10.920 21.699 1.00 63.94 261 LEU A N 1
ATOM 2014 C CA . LEU A 1 261 ? -29.040 -10.736 22.821 1.00 63.94 261 LEU A CA 1
ATOM 2015 C C . LEU A 1 261 ? -29.435 -12.136 23.323 1.00 63.94 261 LEU A C 1
ATOM 2017 O O . LEU A 1 261 ? -30.268 -12.784 22.697 1.00 63.94 261 LEU A O 1
ATOM 2021 N N . GLY A 1 262 ? -28.798 -12.640 24.384 1.00 72.00 262 GLY A N 1
ATOM 2022 C CA . GLY A 1 262 ? -29.129 -13.966 24.929 1.00 72.00 262 GLY A CA 1
ATOM 2023 C C . GLY A 1 262 ? -28.059 -14.695 25.750 1.00 72.00 262 GLY A C 1
ATOM 2024 O O . GLY A 1 262 ? -28.317 -15.829 26.141 1.00 72.00 262 GLY A O 1
ATOM 2025 N N . TYR A 1 263 ? -26.902 -14.080 26.015 1.00 53.88 263 TYR A N 1
ATOM 2026 C CA . TYR A 1 263 ? -25.862 -14.600 26.914 1.00 53.88 263 TYR A CA 1
ATOM 2027 C C . TYR A 1 263 ? -25.529 -13.590 28.009 1.00 53.88 263 TYR A C 1
ATOM 2029 O O . TYR A 1 263 ? -25.445 -12.381 27.676 1.00 53.88 263 TYR A O 1
#

Secondary structure (DSSP, 8-state):
-EEEEES-SSSTT--THHHHH-HHHHTTTPEEEEEES-GGGSPPS--TTSTTEEEEE--TTSPPPTTTTTTB--EEEEEEEEEEEE-SSSPPPPTTSPP-HHHHH-SSSHHHHHHHHHHHHHHHTT--S----S--------TT---TTHHHHHHHHHHHTT-EEEEEEEEEEEETTHHHH-B-TTS-B-GGGHHHHHHHHHHHHHHHHHHHHHTT--B-TTSPBP-HHHHHHHHHHHHHHHHT-EEEEEEEEEEEPPPPTT-

Organism: NCBI:txid416441

Sequence (263 aa):
MATLVPNRMCGSGSHPEWVNNYPEVRDRGVHVFACDISVGKFPQGDKPDVDKVAFFQHDVTKPFPDDILGTFGLRVLGADGTSLVFTHENPPPLEGQELDIVAYTQGKSTLATINRICSCWAIRQGLVVGYARTSIYLSVPRRGSSDHSLSYHLRKMLQDAPFQILSSTRALAPHGEYCASHKGPNGTSISGYTAFSLQNFSQVTNVLTSAMMEAGGLEFGDGTRSDEDERQVLMKELRDFAKGGVLLLMFEWVVLRPRPLGY